Protein AF-A0A382ZA12-F1 (afdb_monomer)

Organism: NCBI:txid408172

Nearest PDB structures (foldseek):
  5fkw-assembly1_A  TM=9.053E-01  e=1.395E-19  Escherichia coli K-12
  4jom-assembly1_A  TM=7.703E-01  e=9.451E-20  Escherichia coli K-12
  3e0d-assembly2_B  TM=9.022E-01  e=3.638E-17  Thermus aquaticus
  2hpi-assembly1_A  TM=8.545E-01  e=5.558E-16  Thermus aquaticus
  7pu7-assembly1_A  TM=8.351E-01  e=1.280E-15  Mycobacterium tuberculosis

Solvent-accessible surface area (backbone atoms only — not comparable to full-atom values): 15528 Å² total; per-residue (Å²): 132,79,88,69,90,73,85,60,94,83,75,65,94,72,55,68,67,62,51,50,64,74,34,61,91,47,60,65,59,59,52,49,54,52,52,51,58,70,68,59,82,83,74,92,74,91,71,81,89,77,78,70,84,66,84,64,97,77,79,59,54,45,56,59,45,44,53,53,49,28,54,54,28,37,55,48,52,36,62,76,68,67,57,82,80,53,63,68,56,54,57,50,30,55,52,50,53,52,50,37,46,75,73,67,42,27,31,57,54,51,53,51,20,48,59,44,46,53,32,52,76,69,72,41,62,63,52,56,44,40,76,42,43,35,15,28,56,52,36,32,20,43,54,48,17,75,46,63,17,74,87,69,70,42,51,40,60,72,41,58,38,91,93,52,93,65,86,73,69,75,53,77,50,57,44,80,92,58,39,64,60,53,52,50,49,49,26,70,73,68,32,65,92,72,52,82,86,84,85,82,83,88,74,84,45,51,51,56,46,47,43,54,50,29,54,74,71,68,48,58,64,72,59,37,50,55,56,31,64,69,47,72,87,37,95,92,62,71,53,51,62,74,53,35,42,73,71,33,65,69,56,40,56,54,65,75,72,109

Radius of gyration: 28.67 Å; Cα contacts (8 Å, |Δi|>4): 216; chains: 1; bounding box: 59×54×79 Å

Sequence (258 aa):
SGSRKTSNNQISFKDDQKMFELFSDIPEIIENNFNVAISCSYYPKEVLPKLPKFKNNLNLSESKLLVQMSKNGLALKIKENQILETKQYQDRLDYEIDIINKMGFSGYFLIVSDFVNWAKDNHIPVGPGRGSGAGSVAAWSLGITDLDPIKYSLLFERFLNPERVSMPDFDIDFCQIRRDEVIEYVNKKYGSESVAHIITFGTLASRAAVRDIGRVLEVPYGEVDSFAKLIPFNPSNPLTLAESIKSEKSLRDIIDTD

Structure (mmCIF, N/CA/C/O backbone):
data_AF-A0A382ZA12-F1
#
_entry.id   AF-A0A382ZA12-F1
#
loop_
_atom_site.group_PDB
_atom_site.id
_atom_site.type_symbol
_atom_site.label_atom_id
_atom_site.label_alt_id
_atom_site.label_comp_id
_atom_site.label_asym_id
_atom_site.label_entity_id
_atom_site.label_seq_id
_atom_site.pdbx_PDB_ins_code
_atom_site.Cartn_x
_atom_site.Cartn_y
_atom_site.Cartn_z
_atom_site.occupancy
_atom_site.B_iso_or_equiv
_atom_site.auth_seq_id
_atom_site.auth_comp_id
_atom_site.auth_asym_id
_atom_site.auth_atom_id
_atom_site.pdbx_PDB_model_num
ATOM 1 N N . SER A 1 1 ? 2.832 -4.422 -48.478 1.00 47.91 1 SER A N 1
ATOM 2 C CA . SER A 1 1 ? 3.495 -4.516 -47.163 1.00 47.91 1 SER A CA 1
ATOM 3 C C . SER A 1 1 ? 3.871 -3.109 -46.727 1.00 47.91 1 SER A C 1
ATOM 5 O O . SER A 1 1 ? 4.637 -2.449 -47.412 1.00 47.91 1 SER A O 1
ATOM 7 N N . GLY A 1 2 ? 3.244 -2.581 -45.672 1.00 54.56 2 GLY A N 1
ATOM 8 C CA . GLY A 1 2 ? 3.538 -1.223 -45.195 1.00 54.56 2 GLY A CA 1
ATOM 9 C C . GLY A 1 2 ? 4.968 -1.134 -44.662 1.00 54.56 2 GLY A C 1
ATOM 10 O O . GLY A 1 2 ? 5.412 -2.048 -43.967 1.00 54.56 2 GLY A O 1
ATOM 11 N N . SER A 1 3 ? 5.684 -0.059 -44.992 1.00 64.44 3 SER A N 1
ATOM 12 C CA . SER A 1 3 ? 7.022 0.236 -44.476 1.00 64.44 3 SER A CA 1
ATOM 13 C C . SER A 1 3 ? 6.975 0.355 -42.949 1.00 64.44 3 SER A C 1
ATOM 15 O O . SER A 1 3 ? 6.642 1.412 -42.404 1.00 64.44 3 SER A O 1
ATOM 17 N N . ARG A 1 4 ? 7.248 -0.741 -42.233 1.00 69.12 4 ARG A N 1
ATOM 18 C CA . ARG A 1 4 ? 7.407 -0.700 -40.776 1.00 69.12 4 ARG A CA 1
ATOM 19 C C . ARG A 1 4 ? 8.604 0.195 -40.466 1.00 69.12 4 ARG A C 1
ATOM 21 O O . ARG A 1 4 ? 9.643 0.065 -41.106 1.00 69.12 4 ARG A O 1
ATOM 28 N N . LYS A 1 5 ? 8.461 1.100 -39.496 1.00 73.38 5 LYS A N 1
ATOM 29 C CA . LYS A 1 5 ? 9.597 1.865 -38.970 1.00 73.38 5 LYS A CA 1
ATOM 30 C C . LYS A 1 5 ? 10.622 0.867 -38.425 1.00 73.38 5 LYS A C 1
ATOM 32 O O . LYS A 1 5 ? 10.309 0.124 -37.501 1.00 73.38 5 LYS A O 1
ATOM 37 N N . THR A 1 6 ? 11.806 0.824 -39.021 1.00 73.81 6 THR A N 1
ATOM 38 C CA . THR A 1 6 ? 12.921 -0.017 -38.576 1.00 73.81 6 THR A CA 1
ATOM 39 C C . THR A 1 6 ? 13.842 0.793 -37.675 1.00 73.81 6 THR A C 1
ATOM 41 O O . THR A 1 6 ? 14.110 1.964 -37.950 1.00 73.81 6 THR A O 1
ATOM 44 N N . SER A 1 7 ? 14.3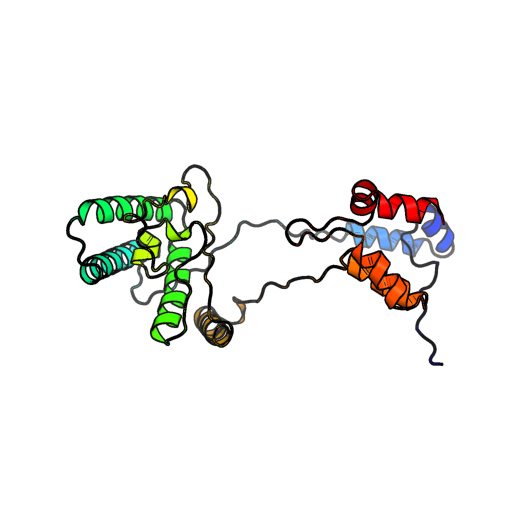40 0.184 -36.602 1.00 78.62 7 SER A N 1
ATOM 45 C CA . SER A 1 7 ? 15.417 0.769 -35.803 1.00 78.62 7 SER A CA 1
ATOM 46 C C . SER A 1 7 ? 16.707 0.822 -36.625 1.00 78.62 7 SER A C 1
ATOM 48 O O . SER A 1 7 ? 17.007 -0.104 -37.375 1.00 78.62 7 SER A O 1
ATOM 50 N N . ASN A 1 8 ? 17.474 1.903 -36.490 1.00 82.88 8 ASN A N 1
ATOM 51 C CA . ASN A 1 8 ? 18.813 1.998 -37.061 1.00 82.88 8 ASN A CA 1
ATOM 52 C C . ASN A 1 8 ? 19.801 1.296 -36.117 1.00 82.88 8 ASN A C 1
ATOM 54 O O . ASN A 1 8 ? 19.809 1.577 -34.920 1.00 82.88 8 ASN A O 1
ATOM 58 N N . ASN A 1 9 ? 20.660 0.432 -36.659 1.00 84.81 9 ASN A N 1
ATOM 59 C CA . ASN A 1 9 ? 21.693 -0.290 -35.905 1.00 84.81 9 ASN A CA 1
ATOM 60 C C . ASN A 1 9 ? 22.719 0.641 -35.224 1.00 84.81 9 ASN A C 1
ATOM 62 O O . ASN A 1 9 ? 23.503 0.194 -34.399 1.00 84.81 9 ASN A O 1
ATOM 66 N N . GLN A 1 10 ? 22.712 1.933 -35.560 1.00 86.06 10 GLN A N 1
ATOM 67 C CA . GLN A 1 10 ? 23.521 2.983 -34.937 1.00 86.06 10 GLN A CA 1
ATOM 68 C C . GLN A 1 10 ? 22.880 3.609 -33.684 1.00 86.06 10 GLN A C 1
ATOM 70 O O . GLN A 1 10 ? 23.466 4.529 -33.107 1.00 86.06 10 GLN A O 1
ATOM 75 N N . ILE A 1 11 ? 21.679 3.170 -33.283 1.00 87.88 11 ILE A N 1
ATOM 76 C CA . ILE A 1 11 ? 20.980 3.638 -32.078 1.00 87.88 11 ILE A CA 1
ATOM 77 C C . ILE A 1 11 ? 21.376 2.737 -30.908 1.00 87.88 11 ILE A C 1
ATOM 79 O O . ILE A 1 11 ? 20.748 1.718 -30.630 1.00 87.88 11 ILE A O 1
ATOM 83 N N . SER A 1 12 ? 22.442 3.131 -30.226 1.00 89.69 12 SER A N 1
ATOM 84 C CA . SER A 1 12 ? 22.948 2.495 -29.013 1.00 89.69 12 SER A CA 1
ATOM 85 C C . SER A 1 12 ? 23.642 3.546 -28.148 1.00 89.69 12 SER A C 1
ATOM 87 O O . SER A 1 12 ? 23.930 4.649 -28.619 1.00 89.69 12 SER A O 1
ATOM 89 N N . PHE A 1 13 ? 23.959 3.207 -26.898 1.00 91.81 13 PHE A N 1
ATOM 90 C CA . PHE A 1 13 ? 24.891 4.012 -26.112 1.00 91.81 13 PHE A CA 1
ATOM 91 C C . PHE A 1 13 ? 26.287 3.881 -26.728 1.00 91.81 13 PHE A C 1
ATOM 93 O O . PHE A 1 13 ? 26.899 2.814 -26.675 1.00 91.81 13 PHE A O 1
ATOM 100 N N . LYS A 1 14 ? 26.739 4.942 -27.401 1.00 91.50 14 LYS A N 1
ATOM 101 C CA . LYS A 1 14 ? 28.096 5.052 -27.942 1.00 91.50 14 LYS A CA 1
ATOM 102 C C . LYS A 1 14 ? 29.023 5.582 -26.856 1.00 91.50 14 LYS A C 1
ATOM 104 O O . LYS A 1 14 ? 28.590 6.334 -25.990 1.00 91.50 14 LYS A O 1
ATOM 109 N N . ASP A 1 15 ? 30.277 5.160 -26.921 1.00 92.50 15 ASP A N 1
ATOM 110 C CA . ASP A 1 15 ? 31.341 5.728 -26.101 1.00 92.50 15 ASP A CA 1
ATOM 111 C C . ASP A 1 15 ? 31.738 7.126 -26.599 1.00 92.50 15 ASP A C 1
ATOM 113 O O . ASP A 1 15 ? 31.396 7.538 -27.714 1.00 92.50 15 ASP A O 1
ATOM 117 N N . ASP A 1 16 ? 32.472 7.848 -25.755 1.00 91.06 16 ASP A N 1
ATOM 118 C CA . ASP A 1 16 ? 32.885 9.222 -26.026 1.00 91.06 16 ASP A CA 1
ATOM 119 C C . ASP A 1 16 ? 33.713 9.322 -27.312 1.00 91.06 16 ASP A C 1
ATOM 121 O O . ASP A 1 16 ? 33.469 10.204 -28.131 1.00 91.06 16 ASP A O 1
ATOM 125 N N . GLN A 1 17 ? 34.650 8.391 -27.538 1.00 93.44 17 GLN A N 1
ATOM 126 C CA . GLN A 1 17 ? 35.521 8.383 -28.721 1.00 93.44 17 GLN A CA 1
ATOM 127 C C . GLN A 1 17 ? 34.711 8.331 -30.020 1.00 93.44 17 GLN A C 1
ATOM 129 O O . GLN A 1 17 ? 34.902 9.173 -30.898 1.00 93.44 17 GLN A O 1
ATOM 134 N N . LYS A 1 18 ? 33.746 7.409 -30.116 1.00 92.31 18 LYS A N 1
ATOM 135 C CA . LYS A 1 18 ? 32.851 7.314 -31.278 1.00 92.31 18 LYS A CA 1
ATOM 136 C C . LYS A 1 18 ? 32.007 8.568 -31.460 1.00 92.31 18 LYS A C 1
ATOM 138 O O . LYS A 1 18 ? 31.705 8.924 -32.595 1.00 92.31 18 LYS A O 1
ATOM 143 N N . MET A 1 19 ? 31.592 9.220 -30.373 1.00 93.12 19 MET A N 1
ATOM 144 C CA . MET A 1 19 ? 30.832 10.469 -30.451 1.00 93.12 19 MET A CA 1
ATOM 145 C C . MET A 1 19 ? 31.703 11.637 -30.937 1.00 93.12 19 MET A C 1
ATOM 147 O O . MET A 1 19 ? 31.238 12.404 -31.778 1.00 93.12 19 MET A O 1
ATOM 151 N N . PHE A 1 20 ? 32.963 11.731 -30.496 1.00 92.94 20 PHE A N 1
ATOM 152 C CA . PHE A 1 20 ? 33.939 12.707 -31.001 1.00 92.94 20 PHE A CA 1
ATOM 153 C C . PHE A 1 20 ? 34.238 12.529 -32.488 1.00 92.94 20 PHE A C 1
ATOM 155 O O . PHE A 1 20 ? 34.252 13.509 -33.226 1.00 92.94 20 PHE A O 1
ATOM 162 N N . GLU A 1 21 ? 34.439 11.294 -32.945 1.00 94.19 21 GLU A N 1
ATOM 163 C CA . GLU A 1 21 ? 34.653 11.006 -34.366 1.00 94.19 21 GLU A CA 1
ATOM 164 C C . GLU A 1 21 ? 33.420 11.365 -35.209 1.00 94.19 21 GLU A C 1
ATOM 166 O O . GLU A 1 21 ? 33.550 12.006 -36.256 1.00 94.19 21 GLU A O 1
ATOM 171 N N . LEU A 1 22 ? 32.222 10.995 -34.733 1.00 93.19 22 LEU A N 1
ATOM 172 C CA . LEU A 1 22 ? 30.952 11.203 -35.437 1.00 93.19 22 LEU A CA 1
ATOM 173 C C . LEU A 1 22 ? 30.594 12.682 -35.634 1.00 93.19 22 LEU A C 1
ATOM 175 O O . LEU A 1 22 ? 29.971 13.004 -36.639 1.00 93.19 22 LEU A O 1
ATOM 179 N N . PHE A 1 23 ? 30.971 13.547 -34.690 1.00 94.25 23 PHE A N 1
ATOM 180 C CA . PHE A 1 23 ? 30.721 14.995 -34.725 1.00 94.25 23 PHE A CA 1
ATOM 181 C C . PHE A 1 23 ? 32.017 15.803 -34.872 1.00 94.25 23 PHE A C 1
ATOM 183 O O . PHE A 1 23 ? 32.101 16.952 -34.438 1.00 94.25 23 PHE A O 1
ATOM 190 N N . SER A 1 24 ? 33.047 15.199 -35.470 1.00 94.62 24 SER A N 1
ATOM 191 C CA . SER A 1 24 ? 34.357 15.834 -35.674 1.00 94.62 24 SER A CA 1
ATOM 192 C C . SER A 1 24 ? 34.288 17.093 -36.551 1.00 94.62 24 SER A C 1
ATOM 194 O O . SER A 1 24 ? 35.132 17.978 -36.425 1.00 94.62 24 SER A O 1
ATOM 196 N N . ASP A 1 25 ? 33.262 17.197 -37.394 1.00 96.56 25 ASP A N 1
ATOM 197 C CA . ASP A 1 25 ? 32.930 18.355 -38.218 1.00 96.56 25 ASP A CA 1
ATOM 198 C C . ASP A 1 25 ? 32.259 19.506 -37.442 1.00 96.56 25 ASP A C 1
ATOM 200 O O . ASP A 1 25 ? 32.335 20.653 -37.886 1.00 96.56 25 ASP A O 1
ATOM 204 N N . ILE A 1 26 ? 31.637 19.233 -36.283 1.00 95.75 26 ILE A N 1
ATOM 205 C CA . ILE A 1 26 ? 30.947 20.230 -35.442 1.00 95.75 26 ILE A CA 1
ATOM 206 C C . ILE A 1 26 ? 31.209 19.963 -33.938 1.00 95.75 26 ILE A C 1
ATOM 208 O O . ILE A 1 26 ? 30.313 19.517 -33.210 1.00 95.75 26 ILE A O 1
ATOM 212 N N . PRO A 1 27 ? 32.415 20.280 -33.419 1.00 90.38 27 PRO A N 1
ATOM 213 C CA . PRO A 1 27 ? 32.794 20.002 -32.025 1.00 90.38 27 PRO A CA 1
ATOM 214 C C . PRO A 1 27 ? 31.890 20.664 -30.971 1.00 90.38 27 PRO A C 1
ATOM 216 O O . PRO A 1 27 ? 31.703 20.123 -29.879 1.00 90.38 27 PRO A O 1
ATOM 219 N N . GLU A 1 28 ? 31.277 21.803 -31.314 1.00 93.88 28 GLU A N 1
ATOM 220 C CA . GLU A 1 28 ? 30.351 22.552 -30.452 1.00 93.88 28 GLU A CA 1
ATOM 221 C C . GLU A 1 28 ? 29.156 21.706 -29.979 1.00 93.88 28 GLU A C 1
ATOM 223 O O . GLU A 1 28 ? 28.597 21.962 -28.914 1.00 93.88 28 GLU A O 1
ATOM 228 N N . ILE A 1 29 ? 28.750 20.677 -30.734 1.00 93.56 29 ILE A N 1
ATOM 229 C CA . ILE A 1 29 ? 27.651 19.779 -30.338 1.00 93.56 29 ILE A CA 1
ATOM 230 C C . ILE A 1 29 ? 28.001 19.025 -29.053 1.00 93.56 29 ILE A C 1
ATOM 232 O O . ILE A 1 29 ? 27.158 18.884 -28.163 1.00 93.56 29 ILE A O 1
ATOM 236 N N . ILE A 1 30 ? 29.243 18.555 -28.945 1.00 91.88 30 ILE A N 1
ATOM 237 C CA . ILE A 1 30 ? 29.704 17.781 -27.791 1.00 91.88 30 ILE A CA 1
ATOM 238 C C . ILE A 1 30 ? 29.891 18.702 -26.588 1.00 91.88 30 ILE A C 1
ATOM 240 O O . ILE A 1 30 ? 29.450 18.376 -25.486 1.00 91.88 30 ILE A O 1
ATOM 244 N N . GLU A 1 31 ? 30.461 19.887 -26.810 1.00 91.06 31 GLU A N 1
ATOM 245 C CA . GLU A 1 31 ? 30.603 20.908 -25.771 1.00 91.06 31 GLU A CA 1
ATOM 246 C C . GLU A 1 31 ? 29.235 21.322 -25.207 1.00 91.06 31 GLU A C 1
ATOM 248 O O . GLU A 1 31 ? 29.028 21.330 -23.994 1.00 91.06 31 GLU A O 1
ATOM 253 N N . ASN A 1 32 ? 28.256 21.572 -26.079 1.00 93.69 32 ASN A N 1
ATOM 254 C CA . ASN A 1 32 ? 26.902 21.922 -25.664 1.00 93.69 32 ASN A CA 1
ATOM 255 C C . ASN A 1 32 ? 26.203 20.787 -24.906 1.00 93.69 32 ASN A C 1
ATOM 257 O O . ASN A 1 32 ? 25.507 21.059 -23.927 1.00 93.69 32 ASN A O 1
ATOM 261 N N . ASN A 1 33 ? 26.398 19.524 -25.302 1.00 92.56 33 ASN A N 1
ATOM 262 C CA . ASN A 1 33 ? 25.870 18.377 -24.556 1.00 92.56 33 ASN A CA 1
ATOM 263 C C . ASN A 1 33 ? 26.378 18.372 -23.104 1.00 92.56 33 ASN A C 1
ATOM 265 O O . ASN A 1 33 ? 25.586 18.243 -22.167 1.00 92.56 33 ASN A O 1
ATOM 269 N N . PHE A 1 34 ? 27.680 18.599 -22.924 1.00 90.50 34 PHE A N 1
ATOM 270 C CA . PHE A 1 34 ? 28.304 18.676 -21.607 1.00 90.50 34 PHE A CA 1
ATOM 271 C C . PHE A 1 34 ? 27.818 19.893 -20.803 1.00 90.50 34 PHE A C 1
ATOM 273 O O . PHE A 1 34 ? 27.460 19.765 -19.630 1.00 90.50 34 PHE A O 1
ATOM 280 N N . ASN A 1 35 ? 27.707 21.058 -21.447 1.00 94.19 35 ASN A N 1
ATOM 281 C CA . ASN A 1 35 ? 27.212 22.287 -20.823 1.00 94.19 35 ASN A CA 1
ATOM 282 C C . ASN A 1 35 ? 25.765 22.147 -20.327 1.00 94.19 35 ASN A C 1
ATOM 284 O O . ASN A 1 35 ? 25.440 22.621 -19.234 1.00 94.19 35 ASN A O 1
ATOM 288 N N . VAL A 1 36 ? 24.898 21.465 -21.084 1.00 93.81 36 VAL A N 1
ATOM 289 C CA . VAL A 1 36 ? 23.523 21.159 -20.653 1.00 93.81 36 VAL A CA 1
ATOM 290 C C . VAL A 1 36 ? 23.539 20.259 -19.420 1.00 93.81 36 VAL A C 1
ATOM 292 O O . VAL A 1 36 ? 22.861 20.571 -18.443 1.00 93.81 36 VAL A O 1
ATOM 295 N N . ALA A 1 37 ? 24.342 19.191 -19.428 1.00 90.56 37 ALA A N 1
ATOM 296 C CA . ALA A 1 37 ? 24.439 18.272 -18.295 1.00 90.56 37 ALA A CA 1
ATOM 297 C C . ALA A 1 37 ? 24.915 18.974 -17.009 1.00 90.56 37 ALA A C 1
ATOM 299 O O . ALA A 1 37 ? 24.322 18.764 -15.953 1.00 90.56 37 ALA A O 1
ATOM 300 N N . ILE A 1 38 ? 25.920 19.856 -17.094 1.00 92.06 38 ILE A N 1
ATOM 301 C CA . ILE A 1 38 ? 26.394 20.659 -15.948 1.00 92.06 38 ILE A CA 1
ATOM 302 C C . ILE A 1 38 ? 25.326 21.646 -15.467 1.00 92.06 38 ILE A C 1
ATOM 304 O O . ILE A 1 38 ? 25.199 21.898 -14.268 1.00 92.06 38 ILE A O 1
ATOM 308 N N . SER A 1 39 ? 24.551 22.214 -16.391 1.00 93.38 39 SER A N 1
ATOM 309 C CA . SER A 1 39 ? 23.499 23.182 -16.064 1.00 93.38 39 SER A CA 1
ATOM 310 C C . SER A 1 39 ? 22.293 22.536 -15.368 1.00 93.38 39 SER A C 1
ATOM 312 O O . SER A 1 39 ? 21.517 23.221 -14.694 1.00 93.38 39 SER A O 1
ATOM 314 N N . CYS A 1 40 ? 22.122 21.216 -15.492 1.00 93.94 40 CYS A N 1
ATOM 315 C CA . CYS A 1 40 ? 21.076 20.462 -14.811 1.00 93.94 40 CYS A CA 1
ATOM 316 C C . CYS A 1 40 ? 21.410 20.256 -13.323 1.00 93.94 40 CYS A C 1
ATOM 318 O O . CYS A 1 40 ? 22.083 19.308 -12.937 1.00 93.94 40 CYS A O 1
ATOM 320 N N . SER A 1 41 ? 20.868 21.122 -12.465 1.00 90.81 41 SER A N 1
ATOM 321 C CA . SER A 1 41 ? 21.100 21.107 -11.008 1.00 90.81 41 SER A CA 1
ATOM 322 C C . SER A 1 41 ? 19.951 20.514 -10.177 1.00 90.81 41 SER A C 1
ATOM 324 O O . SER A 1 41 ? 19.917 20.668 -8.954 1.00 90.81 41 SER A O 1
ATOM 326 N N . TYR A 1 42 ? 18.993 19.832 -10.810 1.00 92.69 42 TYR A N 1
ATOM 327 C CA . TYR A 1 42 ? 17.849 19.242 -10.115 1.00 92.69 42 TYR A CA 1
ATOM 328 C C . TYR A 1 42 ? 18.041 17.746 -9.860 1.00 92.69 42 TYR A C 1
ATOM 330 O O . TYR A 1 42 ? 18.303 16.975 -10.779 1.00 92.69 42 TYR A O 1
ATOM 338 N N . TYR A 1 43 ? 17.817 17.335 -8.613 1.00 88.62 43 TYR A N 1
ATOM 339 C CA . TYR A 1 43 ? 17.758 15.936 -8.212 1.00 88.62 43 TYR A CA 1
ATOM 340 C C . TYR A 1 43 ? 16.562 15.728 -7.269 1.00 88.62 43 TYR A C 1
ATOM 342 O O . TYR A 1 43 ? 16.426 16.489 -6.300 1.00 88.62 43 TYR A O 1
ATOM 350 N N . PRO A 1 44 ? 15.684 14.737 -7.517 1.00 92.38 44 PRO A N 1
ATOM 351 C CA . PRO A 1 44 ? 14.598 14.411 -6.601 1.00 92.38 44 PRO A CA 1
ATOM 352 C C . PRO A 1 44 ? 15.153 14.016 -5.232 1.00 92.38 44 PRO A C 1
ATOM 354 O O . PRO A 1 44 ? 15.999 13.135 -5.123 1.00 92.38 44 PRO A O 1
ATOM 357 N N . LYS A 1 45 ? 14.680 14.665 -4.168 1.00 91.06 45 LYS A N 1
ATOM 358 C CA . LYS A 1 45 ? 15.054 14.287 -2.801 1.00 91.06 45 LYS A CA 1
ATOM 359 C C . LYS A 1 45 ? 14.088 13.230 -2.293 1.00 91.06 45 LYS A C 1
ATOM 361 O O . LYS A 1 45 ? 12.875 13.418 -2.391 1.00 91.06 45 LYS A O 1
ATOM 366 N N . GLU A 1 46 ? 14.620 12.165 -1.708 1.00 90.00 46 GLU A N 1
ATOM 367 C CA . GLU A 1 46 ? 13.804 11.236 -0.936 1.00 90.00 46 GLU A CA 1
ATOM 368 C C . GLU A 1 46 ? 13.182 11.973 0.255 1.00 90.00 46 GLU A C 1
ATOM 370 O O . GLU A 1 46 ? 13.844 12.737 0.964 1.00 90.00 46 GLU A O 1
ATOM 375 N N . VAL A 1 47 ? 11.883 11.776 0.451 1.00 86.06 47 VAL A N 1
ATOM 376 C CA . VAL A 1 47 ? 11.120 12.376 1.544 1.00 86.06 47 VAL A CA 1
ATOM 377 C C . VAL A 1 47 ? 10.400 11.280 2.306 1.00 86.06 47 VAL A C 1
ATOM 379 O O . VAL A 1 47 ? 9.918 10.315 1.718 1.00 86.06 47 VAL A O 1
ATOM 382 N N . LEU A 1 48 ? 10.301 11.447 3.625 1.00 81.06 48 LEU A N 1
ATOM 383 C CA . LEU A 1 48 ? 9.488 10.553 4.440 1.00 81.06 48 LEU A CA 1
ATOM 384 C C . LEU A 1 48 ? 8.010 10.653 4.024 1.00 81.06 48 LEU A C 1
ATOM 386 O O . LEU A 1 48 ? 7.555 11.750 3.666 1.00 81.06 48 LEU A O 1
ATOM 390 N N . PRO A 1 49 ? 7.248 9.545 4.104 1.00 80.00 49 PRO A N 1
ATOM 391 C CA . PRO A 1 49 ? 5.816 9.559 3.845 1.00 80.00 49 PRO A CA 1
ATOM 392 C C . PRO A 1 49 ? 5.122 10.617 4.703 1.00 80.00 49 PRO A C 1
ATOM 394 O O . PRO A 1 49 ? 5.331 10.696 5.915 1.00 80.00 49 PRO A O 1
ATOM 397 N N . LYS A 1 50 ? 4.284 11.442 4.073 1.00 81.81 50 LYS A N 1
ATOM 398 C CA . LYS A 1 50 ? 3.449 12.421 4.771 1.00 81.81 50 LYS A CA 1
ATOM 399 C C . LYS A 1 50 ? 2.034 11.885 4.832 1.00 81.81 50 LYS A C 1
ATOM 401 O O . LYS A 1 50 ? 1.402 11.695 3.797 1.00 81.81 50 LYS A O 1
ATOM 406 N N . LEU A 1 51 ? 1.540 11.665 6.042 1.00 82.12 51 LEU A N 1
ATOM 407 C CA . LEU A 1 51 ? 0.157 11.256 6.238 1.00 82.12 51 LEU A CA 1
ATOM 408 C C . LEU A 1 51 ? -0.778 12.444 5.963 1.00 82.12 51 LEU A C 1
ATOM 410 O O . LEU A 1 51 ? -0.464 13.573 6.364 1.00 82.12 51 LEU A O 1
ATOM 414 N N . PRO A 1 52 ? -1.918 12.223 5.285 1.00 85.06 52 PRO A N 1
ATOM 415 C CA . PRO A 1 52 ? -2.924 13.261 5.143 1.00 85.06 52 PRO A CA 1
ATOM 416 C C . PRO A 1 52 ? -3.488 13.632 6.517 1.00 85.06 52 PRO A C 1
ATOM 418 O O . PRO A 1 52 ? -3.593 12.792 7.407 1.00 85.06 52 PRO A O 1
ATOM 421 N N . LYS A 1 53 ? -3.883 14.898 6.682 1.00 85.75 53 LYS A N 1
ATOM 422 C CA . LYS A 1 53 ? -4.545 15.355 7.910 1.00 85.75 53 LYS A CA 1
ATOM 423 C C . LYS A 1 53 ? -6.017 14.961 7.897 1.00 85.75 53 LYS A C 1
ATOM 425 O O . LYS A 1 53 ? -6.735 15.280 6.947 1.00 85.75 53 LYS A O 1
ATOM 430 N N . PHE A 1 54 ? -6.486 14.356 8.978 1.00 88.50 54 PHE A N 1
ATOM 431 C CA . PHE A 1 54 ? -7.891 14.055 9.190 1.00 88.50 54 PHE A CA 1
ATOM 432 C C . PHE A 1 54 ? -8.633 15.290 9.716 1.00 88.50 54 PHE A C 1
ATOM 434 O O . PHE A 1 54 ? -8.416 15.754 10.838 1.00 88.50 54 PHE A O 1
ATOM 441 N N . LYS A 1 55 ? -9.535 15.842 8.898 1.00 84.94 55 LYS A N 1
ATOM 442 C CA . LYS A 1 55 ? -10.397 16.961 9.301 1.00 84.94 55 LYS A CA 1
ATOM 443 C C . LYS A 1 55 ? -11.627 16.434 10.036 1.00 84.94 55 LYS A C 1
AT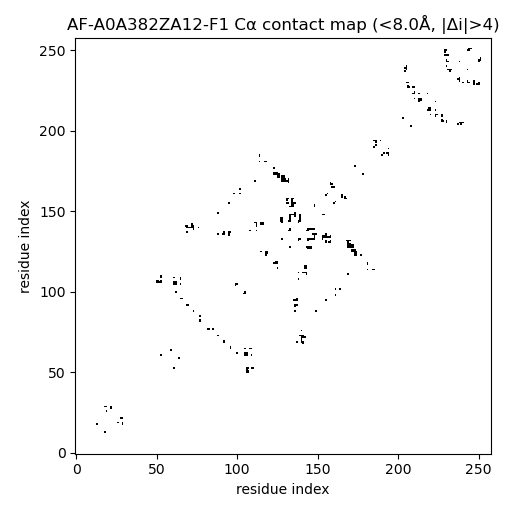OM 445 O O . LYS A 1 55 ? -12.277 15.506 9.569 1.00 84.94 55 LYS A O 1
ATOM 450 N N . ASN A 1 56 ? -11.966 17.063 11.158 1.00 84.12 56 ASN A N 1
ATOM 451 C CA . ASN A 1 56 ? -13.169 16.758 11.928 1.00 84.12 56 ASN A CA 1
ATOM 452 C C . ASN A 1 56 ? -13.936 18.036 12.283 1.00 84.12 56 ASN A C 1
ATOM 454 O O . ASN A 1 56 ? -13.352 19.111 12.392 1.00 84.12 56 ASN A O 1
ATOM 458 N N . ASN A 1 57 ? -15.242 17.893 12.509 1.00 84.31 57 ASN A N 1
ATOM 459 C CA . ASN A 1 57 ? -16.140 19.011 12.820 1.00 84.31 57 ASN A CA 1
ATOM 460 C C . ASN A 1 57 ? -16.087 19.443 14.297 1.00 84.31 57 ASN A C 1
ATOM 462 O O . ASN A 1 57 ? -16.762 20.390 14.685 1.00 84.31 57 ASN A O 1
ATOM 466 N N . LEU A 1 58 ? -15.315 18.737 15.130 1.00 84.38 58 LEU A N 1
ATOM 467 C CA . LEU A 1 58 ? -15.238 18.950 16.577 1.00 84.38 58 LEU A CA 1
ATOM 468 C C . LEU A 1 58 ? -14.045 19.832 16.983 1.00 84.38 58 LEU A C 1
ATOM 470 O O . LEU A 1 58 ? -13.843 20.063 18.172 1.00 84.38 58 LEU A O 1
ATOM 474 N N . ASN A 1 59 ? -13.243 20.309 16.019 1.00 83.62 59 ASN A N 1
ATOM 475 C CA . ASN A 1 59 ? -11.985 21.033 16.254 1.00 83.62 59 ASN A CA 1
ATOM 476 C C . ASN A 1 59 ? -11.027 20.303 17.219 1.00 83.62 59 ASN A C 1
ATOM 478 O O . ASN A 1 59 ? -10.212 20.925 17.904 1.00 83.62 59 ASN A O 1
ATOM 482 N N . LEU A 1 60 ? -11.114 18.973 17.284 1.00 89.62 60 LEU A N 1
ATOM 483 C CA . LEU A 1 60 ? -10.228 18.152 18.101 1.00 89.62 60 LEU A CA 1
ATOM 484 C C . LEU A 1 60 ? -8.942 17.838 17.337 1.00 89.62 60 LEU A C 1
ATOM 486 O O . LEU A 1 60 ? -8.948 17.702 16.113 1.00 89.62 60 LEU A O 1
ATOM 490 N N . SER A 1 61 ? -7.837 17.669 18.066 1.00 93.50 61 SER A N 1
ATOM 491 C CA . SER A 1 61 ? -6.639 17.063 17.485 1.00 93.50 61 SER A CA 1
ATOM 492 C C . SER A 1 61 ? -6.897 15.591 17.158 1.00 93.50 61 SER A C 1
ATOM 494 O O . SER A 1 61 ? -7.691 14.933 17.831 1.00 93.50 61 SER A O 1
ATOM 496 N N . GLU A 1 62 ? -6.191 15.056 16.162 1.00 94.69 62 GLU A N 1
ATOM 497 C CA . GLU A 1 62 ? -6.310 13.652 15.742 1.00 94.69 62 GLU A CA 1
ATOM 498 C C . GLU A 1 62 ? -6.093 12.688 16.915 1.00 94.69 62 GLU A C 1
ATOM 500 O O . GLU A 1 62 ? -6.867 11.756 17.094 1.00 94.69 62 GLU A O 1
ATOM 505 N N . SER A 1 63 ? -5.115 12.956 17.784 1.00 95.25 63 SER A N 1
ATOM 506 C CA . SER A 1 63 ? -4.860 12.135 18.974 1.00 95.25 63 SER A CA 1
ATOM 507 C C . SER A 1 63 ? -6.028 12.132 19.962 1.00 95.25 63 SER A C 1
ATOM 509 O O . SER A 1 63 ? -6.376 11.084 20.502 1.00 95.25 63 SER A O 1
ATOM 511 N N . LYS A 1 64 ? -6.669 13.288 20.196 1.00 95.38 64 LYS A N 1
ATOM 512 C CA . LYS A 1 64 ? -7.842 13.377 21.085 1.00 95.38 64 LYS A CA 1
ATOM 513 C C . LYS A 1 64 ? -9.061 12.707 20.462 1.00 95.38 64 LYS A C 1
ATOM 515 O O . LYS A 1 64 ? -9.802 12.021 21.162 1.00 95.38 64 LYS A O 1
ATOM 520 N N . LEU A 1 65 ? -9.249 12.891 19.157 1.00 96.12 65 LEU A N 1
ATOM 521 C CA . LEU A 1 65 ? -10.340 12.267 18.424 1.00 96.12 65 LEU A CA 1
ATOM 522 C C . LEU A 1 65 ? -10.199 10.742 18.412 1.00 96.12 65 LEU A C 1
ATOM 524 O O . LEU A 1 65 ? -11.176 10.053 18.685 1.00 96.12 65 LEU A O 1
ATOM 528 N N . LEU A 1 66 ? -8.985 10.229 18.188 1.00 97.00 66 LEU A N 1
ATOM 529 C CA . LEU A 1 66 ? -8.677 8.802 18.269 1.00 97.00 66 LEU A CA 1
ATOM 530 C C . LEU A 1 66 ? -9.064 8.238 19.639 1.00 97.00 66 LEU A C 1
ATOM 532 O O . LEU A 1 66 ? -9.778 7.244 19.705 1.00 97.00 66 LEU A O 1
ATOM 536 N N . VAL A 1 67 ? -8.653 8.895 20.731 1.00 97.31 67 VAL A N 1
ATOM 537 C CA . VAL A 1 67 ? -9.004 8.467 22.097 1.00 97.31 67 VAL A CA 1
ATOM 538 C C . VAL A 1 67 ? -10.519 8.369 22.267 1.00 97.31 67 VAL A C 1
ATOM 540 O O . VAL A 1 67 ? -11.029 7.354 22.738 1.00 97.31 67 VAL A O 1
ATOM 543 N N . GLN A 1 68 ? -11.245 9.416 21.877 1.00 96.44 68 GLN A N 1
ATOM 544 C CA . GLN A 1 68 ? -12.694 9.478 22.046 1.00 96.44 68 GLN A CA 1
ATOM 545 C C . GLN A 1 68 ? -13.419 8.421 21.203 1.00 96.44 68 GLN A C 1
ATOM 547 O O . GLN A 1 68 ? -14.269 7.700 21.726 1.00 96.44 68 GLN A O 1
ATOM 552 N N . MET A 1 69 ? -13.082 8.308 19.915 1.00 96.69 69 MET A N 1
ATOM 553 C CA . MET A 1 69 ? -13.715 7.350 19.005 1.00 96.69 69 MET A CA 1
ATOM 554 C C . MET A 1 69 ? -13.425 5.911 19.418 1.00 96.69 69 MET A C 1
ATOM 556 O O . MET A 1 69 ? -14.352 5.110 19.487 1.00 96.69 69 MET A O 1
ATOM 560 N N . SER A 1 70 ? -12.179 5.596 19.772 1.00 97.50 70 SER A N 1
ATOM 561 C CA . SER A 1 70 ? -11.808 4.249 20.199 1.00 97.50 70 SER A CA 1
ATOM 562 C C . SER A 1 70 ? -12.484 3.843 21.508 1.00 97.50 70 SER A C 1
ATOM 564 O O . SER A 1 70 ? -12.961 2.718 21.613 1.00 97.50 70 SER A O 1
ATOM 566 N N . LYS A 1 71 ? -12.593 4.740 22.502 1.00 97.44 71 LYS A N 1
ATOM 567 C CA . LYS A 1 71 ? -13.288 4.425 23.767 1.00 97.44 71 LYS A CA 1
ATOM 568 C C . LYS A 1 71 ? -14.783 4.190 23.561 1.00 97.44 71 LYS A C 1
ATOM 570 O O . LYS A 1 71 ? -15.332 3.235 24.107 1.00 97.44 71 LYS A O 1
ATOM 575 N N . ASN A 1 72 ? -15.427 5.021 22.743 1.00 97.00 72 ASN A N 1
ATOM 576 C CA . ASN A 1 72 ? -16.839 4.850 22.402 1.00 97.00 72 ASN A CA 1
ATOM 577 C C . ASN A 1 72 ? -17.071 3.557 21.610 1.00 97.00 72 ASN A C 1
ATOM 579 O O . ASN A 1 72 ? -17.983 2.794 21.921 1.00 97.00 72 ASN A O 1
ATOM 583 N N . GLY A 1 73 ? -16.221 3.294 20.619 1.00 96.75 73 GLY A N 1
ATOM 584 C CA . GLY A 1 73 ? -16.274 2.089 19.800 1.00 96.75 73 GLY A CA 1
ATOM 585 C C . GLY A 1 73 ? -16.052 0.813 20.610 1.00 96.75 73 GLY A C 1
ATOM 586 O O . GLY A 1 73 ? -16.808 -0.146 20.465 1.00 96.75 73 GLY A O 1
ATOM 587 N N . LEU A 1 74 ? -15.106 0.822 21.555 1.00 97.25 74 LEU A N 1
ATOM 588 C CA . LEU A 1 74 ? -14.893 -0.305 22.463 1.00 97.25 74 LEU A CA 1
ATOM 589 C C . LEU A 1 74 ? -16.130 -0.577 23.326 1.00 97.25 74 LEU A C 1
ATOM 591 O O . LEU A 1 74 ? -16.528 -1.730 23.482 1.00 97.25 74 LEU A O 1
ATOM 595 N N . ALA A 1 75 ? -16.764 0.466 23.869 1.00 96.88 75 ALA A N 1
ATOM 596 C CA . ALA A 1 75 ? -17.980 0.309 24.665 1.00 96.88 75 ALA A CA 1
ATOM 597 C C . ALA A 1 75 ? -19.122 -0.340 23.858 1.00 96.88 75 ALA A C 1
ATOM 599 O O . ALA A 1 75 ? -19.848 -1.185 24.388 1.00 96.88 75 ALA A O 1
ATOM 600 N N . LEU A 1 76 ? -19.251 0.005 22.571 1.00 95.81 76 LEU A N 1
ATOM 601 C CA . LEU A 1 76 ? -20.198 -0.642 21.659 1.00 95.81 76 LEU A CA 1
ATOM 602 C C . LEU A 1 76 ? -19.837 -2.113 21.430 1.00 95.81 76 LEU A C 1
ATOM 604 O O . LEU A 1 76 ? -20.685 -2.977 21.646 1.00 95.81 76 LEU A O 1
ATOM 608 N N . LYS A 1 77 ? -18.576 -2.418 21.100 1.00 95.00 77 LYS A N 1
ATOM 609 C CA . LYS A 1 77 ? -18.109 -3.797 20.878 1.00 95.00 77 LYS A CA 1
ATOM 610 C C . LYS A 1 77 ? -18.293 -4.690 22.103 1.00 95.00 77 LYS A C 1
ATOM 612 O O . LYS A 1 77 ? -18.739 -5.827 21.956 1.00 95.00 77 LYS A O 1
ATOM 617 N N . ILE A 1 78 ? -18.016 -4.175 23.301 1.00 94.81 78 ILE A N 1
ATOM 618 C CA . ILE A 1 78 ? -18.257 -4.873 24.573 1.00 94.81 78 ILE A CA 1
ATOM 619 C C . ILE A 1 78 ? -19.735 -5.235 24.718 1.00 94.81 78 ILE A C 1
ATOM 621 O O . ILE A 1 78 ? -20.059 -6.376 25.048 1.00 94.81 78 ILE A O 1
ATOM 625 N N . LYS A 1 79 ? -20.631 -4.278 24.447 1.00 94.94 79 LYS A N 1
ATOM 626 C CA . LYS A 1 79 ? -22.079 -4.487 24.543 1.00 94.94 79 LYS A CA 1
ATOM 627 C C . LYS A 1 79 ? -22.579 -5.494 23.504 1.00 94.94 79 LYS A C 1
ATOM 629 O O . LYS A 1 79 ? -23.351 -6.381 23.852 1.00 94.94 79 LYS A O 1
ATOM 634 N N . GLU A 1 80 ? -22.136 -5.369 22.256 1.00 93.81 80 GLU A N 1
ATOM 635 C CA . GLU A 1 80 ? -22.513 -6.253 21.142 1.00 93.81 80 GLU A CA 1
ATOM 636 C C . GLU A 1 80 ? -22.074 -7.702 21.376 1.00 93.81 80 GLU A C 1
ATOM 638 O O . GLU A 1 80 ? -22.846 -8.628 21.136 1.00 93.81 80 GLU A O 1
ATOM 643 N N . ASN A 1 81 ? -20.856 -7.900 21.887 1.00 92.50 81 ASN A N 1
ATOM 644 C CA . ASN A 1 81 ? -20.276 -9.225 22.119 1.00 92.50 81 ASN A CA 1
ATOM 645 C C . ASN A 1 81 ? -20.561 -9.776 23.527 1.00 92.50 81 ASN A C 1
ATOM 647 O O . ASN A 1 81 ? -20.089 -10.862 23.855 1.00 92.50 81 ASN A O 1
ATOM 651 N N . GLN A 1 82 ? -21.324 -9.047 24.353 1.00 93.50 82 GLN A N 1
ATOM 652 C CA . GLN A 1 82 ? -21.679 -9.421 25.730 1.00 93.50 82 GLN A CA 1
ATOM 653 C C . GLN A 1 82 ? -20.451 -9.775 26.590 1.00 93.50 82 GLN A C 1
ATOM 655 O O . GLN A 1 82 ? -20.448 -10.746 27.348 1.00 93.50 82 GLN A O 1
ATOM 660 N N . ILE A 1 83 ? -19.382 -8.986 26.457 1.00 92.12 83 ILE A N 1
ATOM 661 C CA . ILE A 1 83 ? -18.115 -9.218 27.158 1.00 92.12 83 ILE A CA 1
ATOM 662 C C . ILE A 1 83 ? -18.262 -8.813 28.626 1.00 92.12 83 ILE A C 1
ATOM 664 O O . ILE A 1 83 ? -18.534 -7.653 28.932 1.00 92.12 83 ILE A O 1
ATOM 668 N N . LEU A 1 84 ? -18.048 -9.770 29.532 1.00 88.56 84 LEU A N 1
ATOM 669 C CA . LEU A 1 84 ? -18.136 -9.556 30.981 1.00 88.56 84 LEU A CA 1
ATOM 670 C C . LEU A 1 84 ? -16.853 -8.934 31.555 1.00 88.56 84 LEU A C 1
ATOM 672 O O . LEU A 1 84 ? -16.913 -7.999 32.348 1.00 88.56 84 LEU A O 1
ATOM 676 N N . GLU A 1 85 ? -15.689 -9.415 31.114 1.00 89.94 85 GLU A N 1
ATOM 677 C CA . GLU A 1 85 ? -14.379 -8.963 31.595 1.00 89.94 85 GLU A CA 1
ATOM 678 C C . GLU A 1 85 ? -13.827 -7.834 30.718 1.00 89.94 85 GLU A C 1
ATOM 680 O O . GLU A 1 85 ? -13.081 -8.051 29.763 1.00 89.94 85 GLU A O 1
ATOM 685 N N . THR A 1 86 ? -14.207 -6.594 31.028 1.00 93.50 86 THR A N 1
ATOM 686 C CA . THR A 1 86 ? -13.875 -5.426 30.193 1.00 93.50 86 THR A CA 1
ATOM 687 C C . THR A 1 86 ? -12.507 -4.824 30.491 1.00 93.50 86 THR A C 1
ATOM 689 O O . THR A 1 86 ? -11.964 -4.096 29.659 1.00 93.50 86 THR A O 1
ATOM 692 N N . LYS A 1 87 ? -11.941 -5.100 31.672 1.00 95.25 87 LYS A N 1
ATOM 693 C CA . LYS A 1 87 ? -10.708 -4.456 32.143 1.00 95.25 87 LYS A CA 1
ATOM 694 C C . LYS A 1 87 ? -9.528 -4.728 31.211 1.00 95.25 87 LYS A C 1
ATOM 696 O O . LYS A 1 87 ? -8.845 -3.797 30.807 1.00 95.25 87 LYS A O 1
ATOM 701 N N . GLN A 1 88 ? -9.361 -5.980 30.784 1.00 95.31 88 GLN A N 1
ATOM 702 C CA . GLN A 1 88 ? -8.298 -6.366 29.852 1.00 95.31 88 GLN A CA 1
ATOM 703 C C . GLN A 1 88 ? -8.377 -5.596 28.523 1.00 95.31 88 GLN A C 1
ATOM 705 O O . GLN A 1 88 ? -7.346 -5.218 27.972 1.00 95.31 88 GLN A O 1
ATOM 710 N N . TYR A 1 89 ? -9.587 -5.333 28.020 1.00 96.69 89 TYR A N 1
ATOM 711 C CA . TYR A 1 89 ? -9.785 -4.563 26.791 1.00 96.69 89 TYR A CA 1
ATOM 712 C C . TYR A 1 89 ? -9.452 -3.088 26.976 1.00 96.69 89 TYR A C 1
ATOM 714 O O . TYR A 1 89 ? -8.823 -2.494 26.106 1.00 96.69 89 TYR A O 1
ATOM 722 N N . GLN A 1 90 ? -9.864 -2.499 28.100 1.00 97.06 90 GLN A N 1
ATOM 723 C CA . GLN A 1 90 ? -9.587 -1.097 28.414 1.00 97.06 90 GLN A CA 1
ATOM 724 C C . GLN A 1 90 ? -8.085 -0.858 28.596 1.00 97.06 90 GLN A C 1
ATOM 726 O O . GLN A 1 90 ? -7.539 0.035 27.953 1.00 97.06 90 GLN A O 1
ATOM 731 N N . ASP A 1 91 ? -7.416 -1.710 29.379 1.00 97.50 91 ASP A N 1
ATOM 732 C CA . ASP A 1 91 ? -5.971 -1.632 29.621 1.00 97.50 91 ASP A CA 1
ATOM 733 C C . ASP A 1 91 ? -5.186 -1.783 28.305 1.00 97.50 91 ASP A C 1
ATOM 735 O O . ASP A 1 91 ? -4.269 -1.008 28.019 1.00 97.50 91 ASP A O 1
ATOM 739 N N . ARG A 1 92 ? -5.581 -2.747 27.457 1.00 96.69 92 ARG A N 1
ATOM 740 C CA . ARG A 1 92 ? -4.968 -2.948 26.138 1.00 96.69 92 ARG A CA 1
ATOM 741 C C . ARG A 1 92 ? -5.213 -1.760 25.212 1.00 96.69 92 ARG A C 1
ATOM 743 O O . ARG A 1 92 ? -4.288 -1.328 24.531 1.00 96.69 92 ARG A O 1
ATOM 750 N N . LEU A 1 93 ? -6.429 -1.221 25.193 1.00 97.88 93 LEU A N 1
ATOM 751 C CA . LEU A 1 93 ? -6.769 -0.083 24.349 1.00 97.88 93 LEU A CA 1
ATOM 752 C C . LEU A 1 93 ? -5.975 1.170 24.737 1.00 97.88 93 LEU A C 1
ATOM 754 O O . LEU A 1 93 ? -5.442 1.841 23.855 1.00 97.88 93 LEU A O 1
ATOM 758 N N . ASP A 1 94 ? -5.885 1.486 26.030 1.00 97.62 94 ASP A N 1
ATOM 759 C CA . ASP A 1 94 ? -5.141 2.657 26.505 1.00 97.62 94 ASP A CA 1
ATOM 760 C C . ASP A 1 94 ? -3.638 2.533 26.168 1.00 97.62 94 ASP A C 1
ATOM 762 O O . ASP A 1 94 ? -3.037 3.507 25.710 1.00 97.62 94 ASP A O 1
ATOM 766 N N . TYR A 1 95 ? -3.054 1.331 26.292 1.00 96.88 95 TYR A N 1
ATOM 767 C CA . TYR A 1 95 ? -1.681 1.041 25.851 1.00 96.88 95 TYR A CA 1
ATOM 768 C C . TYR A 1 95 ? -1.480 1.266 24.344 1.00 96.88 95 TYR A C 1
ATOM 770 O O . TYR A 1 95 ? -0.5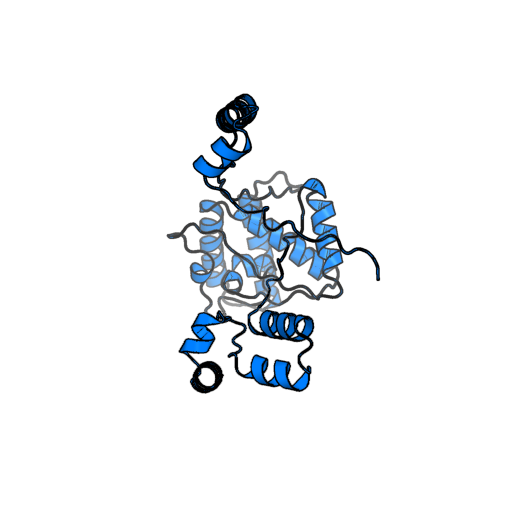53 1.967 23.934 1.00 96.88 95 TYR A O 1
ATOM 778 N N . GLU A 1 96 ? -2.358 0.709 23.505 1.00 97.00 96 GLU A N 1
ATOM 779 C CA . GLU A 1 96 ? -2.252 0.847 22.048 1.00 97.00 96 GLU A CA 1
ATOM 780 C C . GLU A 1 96 ? -2.408 2.304 21.599 1.00 97.00 96 GLU A C 1
ATOM 782 O O . GLU A 1 96 ? -1.622 2.787 20.784 1.00 97.00 96 GLU A O 1
ATOM 787 N N . ILE A 1 97 ? -3.387 3.028 22.151 1.00 97.38 97 ILE A N 1
ATOM 788 C CA . ILE A 1 97 ? -3.624 4.442 21.831 1.00 97.38 97 ILE A CA 1
ATOM 789 C C . ILE A 1 97 ? -2.409 5.302 22.188 1.00 97.38 97 ILE A C 1
ATOM 791 O O . ILE A 1 97 ? -2.051 6.195 21.415 1.00 97.38 97 ILE A O 1
ATOM 795 N N . ASP A 1 98 ? -1.772 5.056 23.336 1.00 96.44 98 ASP A N 1
ATOM 796 C CA . ASP A 1 98 ? -0.558 5.770 23.740 1.00 96.44 98 ASP A CA 1
ATOM 797 C C . ASP A 1 98 ? 0.572 5.570 22.718 1.00 96.44 98 ASP A C 1
ATOM 799 O O . ASP A 1 98 ? 1.176 6.546 22.267 1.00 96.44 98 ASP A O 1
ATOM 803 N N . ILE A 1 99 ? 0.792 4.334 22.259 1.00 95.06 99 ILE A N 1
ATOM 804 C CA . ILE A 1 99 ? 1.794 4.033 21.225 1.00 95.06 99 ILE A CA 1
ATOM 805 C C . ILE A 1 99 ? 1.439 4.695 19.891 1.00 95.06 99 ILE A C 1
ATOM 807 O O . ILE A 1 99 ? 2.283 5.373 19.303 1.00 95.06 99 ILE A O 1
ATOM 811 N N . ILE A 1 100 ? 0.196 4.554 19.422 1.00 95.00 100 ILE A N 1
ATOM 812 C CA . ILE A 1 100 ? -0.264 5.137 18.150 1.00 95.00 100 ILE A CA 1
ATOM 813 C C . ILE A 1 100 ? -0.063 6.658 18.151 1.00 95.00 100 ILE A C 1
ATOM 815 O O . ILE A 1 100 ? 0.409 7.227 17.164 1.00 95.00 100 ILE A O 1
ATOM 819 N N . ASN A 1 101 ? -0.381 7.317 19.269 1.00 94.31 101 ASN A N 1
ATOM 820 C CA . ASN A 1 101 ? -0.189 8.754 19.433 1.00 94.31 101 ASN A CA 1
ATOM 821 C C . ASN A 1 101 ? 1.296 9.137 19.474 1.00 94.31 101 ASN A C 1
ATOM 823 O O . ASN A 1 101 ? 1.687 10.080 18.788 1.00 94.31 101 ASN A O 1
ATOM 827 N N . LYS A 1 102 ? 2.129 8.408 20.230 1.00 92.62 102 LYS A N 1
ATOM 828 C CA . LYS A 1 102 ? 3.582 8.652 20.313 1.00 92.62 102 LYS A CA 1
ATOM 829 C C . LYS A 1 102 ? 4.277 8.513 18.962 1.00 92.62 102 LYS A C 1
ATOM 831 O O . LYS A 1 102 ? 5.182 9.286 18.665 1.00 92.62 102 LYS A O 1
ATOM 836 N N . MET A 1 103 ? 3.844 7.557 18.143 1.00 90.56 103 MET A N 1
ATOM 837 C CA . MET A 1 103 ? 4.402 7.321 16.809 1.00 90.56 103 MET A CA 1
ATOM 838 C C . MET A 1 103 ? 3.809 8.236 15.725 1.00 90.56 103 MET A C 1
ATOM 840 O O . MET A 1 103 ? 4.306 8.246 14.603 1.00 90.56 103 MET A O 1
ATOM 844 N N . GLY A 1 104 ? 2.770 9.020 16.040 1.00 90.75 104 GLY A N 1
ATOM 845 C CA . GLY A 1 104 ? 2.161 9.966 15.101 1.00 90.75 104 GLY A CA 1
ATOM 846 C C . GLY A 1 104 ? 1.227 9.329 14.066 1.00 90.75 104 GLY A C 1
ATOM 847 O O . GLY A 1 104 ? 1.011 9.908 13.004 1.00 90.75 104 GLY A O 1
ATOM 848 N N . PHE A 1 105 ? 0.651 8.158 14.360 1.00 92.94 105 PHE A N 1
ATOM 849 C CA . PHE A 1 105 ? -0.226 7.422 13.437 1.00 92.94 105 PHE A CA 1
ATOM 850 C C . PHE A 1 105 ? -1.727 7.629 13.688 1.00 92.94 105 PHE A C 1
ATOM 852 O O . PHE A 1 105 ? -2.553 6.991 13.038 1.00 92.94 105 PHE A O 1
ATOM 859 N N . SER A 1 106 ? -2.119 8.547 14.578 1.00 94.56 106 SER A N 1
ATOM 860 C CA . SER A 1 106 ? -3.532 8.791 14.907 1.00 94.56 106 SER A CA 1
ATOM 861 C C . SER A 1 106 ? -4.372 9.162 13.680 1.00 94.56 106 SER A C 1
ATOM 863 O O . SER A 1 106 ? -5.452 8.608 13.489 1.00 94.56 106 SER A O 1
ATOM 865 N N . GLY A 1 107 ? -3.865 10.054 12.820 1.00 93.69 107 GLY A N 1
ATOM 866 C CA . GLY A 1 107 ? -4.544 10.449 11.582 1.00 93.69 107 GLY A CA 1
ATOM 867 C C . GLY A 1 107 ? -4.757 9.274 10.625 1.00 93.69 107 GLY A C 1
ATOM 868 O O . GLY A 1 107 ? -5.838 9.134 10.064 1.00 93.69 107 GLY A O 1
ATOM 869 N N . TYR A 1 108 ? -3.774 8.376 10.508 1.00 93.19 108 TYR A N 1
ATOM 870 C CA . TYR A 1 108 ? -3.875 7.179 9.669 1.00 93.19 108 TYR A CA 1
ATOM 871 C C . TYR A 1 108 ? -5.014 6.256 10.121 1.00 93.19 108 TYR A C 1
ATOM 873 O O . TYR A 1 108 ? -5.865 5.897 9.311 1.00 93.19 108 TYR A O 1
ATOM 881 N N . PHE A 1 109 ? -5.098 5.949 11.420 1.00 95.19 109 PHE A N 1
ATOM 882 C CA . PHE A 1 109 ? -6.193 5.137 11.968 1.00 95.19 109 PHE A CA 1
ATOM 883 C C . PHE A 1 109 ? -7.563 5.780 11.738 1.00 95.19 109 PHE A C 1
ATOM 885 O O . PHE A 1 109 ? -8.516 5.085 11.395 1.00 95.19 109 PHE A O 1
ATOM 892 N N . LEU A 1 110 ? -7.667 7.102 11.898 1.00 95.25 110 LEU A N 1
ATOM 893 C CA . LEU A 1 110 ? -8.915 7.831 11.666 1.00 95.25 110 LEU A CA 1
ATOM 894 C C . LEU A 1 110 ? -9.335 7.800 10.194 1.00 95.25 110 LEU A C 1
ATOM 896 O O . LEU A 1 110 ? -10.504 7.569 9.909 1.00 95.25 110 LEU A O 1
ATOM 900 N N . ILE A 1 111 ? -8.393 7.991 9.264 1.00 94.12 111 ILE A N 1
ATOM 901 C CA . ILE A 1 111 ? -8.654 7.898 7.820 1.00 94.12 111 ILE A CA 1
ATOM 902 C C . ILE A 1 111 ? -9.160 6.498 7.465 1.00 94.12 111 ILE A C 1
ATOM 904 O O . ILE A 1 111 ? -10.180 6.375 6.792 1.00 94.12 111 ILE A O 1
ATOM 908 N N . VAL A 1 112 ? -8.477 5.452 7.942 1.00 94.25 112 VAL A N 1
ATOM 909 C CA . VAL A 1 112 ? -8.851 4.061 7.650 1.00 94.25 112 VAL A CA 1
ATOM 910 C C . VAL A 1 112 ? -10.208 3.706 8.248 1.00 94.25 112 VAL A C 1
ATOM 912 O O . VAL A 1 112 ? -11.069 3.181 7.547 1.00 94.25 112 VAL A O 1
ATOM 915 N N . SER A 1 113 ? -10.436 4.055 9.515 1.00 95.38 113 SER A N 1
ATOM 916 C CA . SER A 1 113 ? -11.734 3.877 10.175 1.00 95.38 113 SER A CA 1
ATOM 917 C C . SER A 1 113 ? -12.866 4.554 9.406 1.00 95.38 113 SER A C 1
ATOM 919 O O . SER A 1 113 ? -13.940 3.980 9.250 1.00 95.38 113 SER A O 1
ATOM 921 N N . ASP A 1 114 ? -12.625 5.753 8.887 1.00 95.06 114 ASP A N 1
ATOM 922 C CA . ASP A 1 114 ? -13.643 6.550 8.225 1.00 95.06 114 ASP A CA 1
ATOM 923 C C . ASP A 1 114 ? -14.160 5.918 6.929 1.00 95.06 114 ASP A C 1
ATOM 925 O O . ASP A 1 114 ? -15.367 5.727 6.789 1.00 95.06 114 ASP A O 1
ATOM 929 N N . PHE A 1 115 ? -13.278 5.550 5.995 1.00 94.31 115 PHE A N 1
ATOM 930 C CA . PHE A 1 115 ? -13.739 4.949 4.741 1.00 94.31 115 PHE A CA 1
ATOM 931 C C . PHE A 1 115 ? -14.234 3.507 4.930 1.00 94.31 115 PHE A C 1
ATOM 933 O O . PHE A 1 115 ? -15.121 3.074 4.194 1.00 94.31 115 PHE A O 1
ATOM 940 N N . VAL A 1 116 ? -13.716 2.769 5.924 1.00 94.88 116 VAL A N 1
ATOM 941 C CA . VAL A 1 116 ? -14.218 1.426 6.265 1.00 94.88 116 VAL A CA 1
ATOM 942 C C . VAL A 1 116 ? -15.638 1.504 6.813 1.00 94.88 116 VAL A C 1
ATOM 944 O O . VAL A 1 116 ? -16.517 0.789 6.332 1.00 94.88 116 VAL A O 1
ATOM 947 N N . ASN A 1 117 ? -15.887 2.384 7.783 1.00 95.06 117 ASN A N 1
ATOM 948 C CA . ASN A 1 117 ? -17.220 2.539 8.361 1.00 95.06 117 ASN A CA 1
ATOM 949 C C . ASN A 1 117 ? -18.201 3.119 7.339 1.00 95.06 117 ASN A C 1
ATOM 951 O O . ASN A 1 117 ? -19.308 2.608 7.221 1.00 95.06 117 ASN A O 1
ATOM 955 N N . TRP A 1 118 ? -17.772 4.077 6.508 1.00 96.31 118 TRP A N 1
ATOM 956 C CA . TRP A 1 118 ? -18.596 4.563 5.399 1.00 96.31 118 TRP A CA 1
ATOM 957 C C . TRP A 1 118 ? -19.005 3.433 4.444 1.00 96.31 118 TRP A C 1
ATOM 959 O O . TRP A 1 118 ? -20.169 3.347 4.052 1.00 96.31 118 TRP A O 1
ATOM 969 N N . ALA A 1 119 ? -18.080 2.534 4.091 1.00 95.50 119 ALA A N 1
ATOM 970 C CA . ALA A 1 119 ? -18.389 1.383 3.249 1.00 95.50 119 ALA A CA 1
ATOM 971 C C . ALA A 1 119 ? -19.414 0.450 3.923 1.00 95.50 119 ALA A C 1
ATOM 973 O O . ALA A 1 119 ? -20.400 0.068 3.287 1.00 95.50 119 ALA A O 1
ATOM 974 N N . LYS A 1 120 ? -19.233 0.146 5.217 1.00 93.94 120 LYS A N 1
ATOM 975 C CA . LYS A 1 120 ? -20.165 -0.678 6.008 1.00 93.94 120 LYS A CA 1
ATOM 976 C C . LYS A 1 120 ? -21.566 -0.056 6.075 1.00 93.94 120 LYS A C 1
ATOM 978 O O . LYS A 1 120 ? -22.546 -0.751 5.802 1.00 93.94 120 LYS A O 1
ATOM 983 N N . ASP A 1 121 ? -21.656 1.248 6.334 1.00 95.69 121 ASP A N 1
ATOM 984 C CA . ASP A 1 121 ? -22.915 2.005 6.399 1.00 95.69 121 ASP A CA 1
ATOM 985 C C . ASP A 1 121 ? -23.653 2.045 5.048 1.00 95.69 121 ASP A C 1
ATOM 987 O O . ASP A 1 121 ? -24.880 2.080 5.007 1.00 95.69 121 ASP A O 1
ATOM 991 N N . ASN A 1 122 ? -22.921 1.977 3.930 1.00 95.69 122 ASN A N 1
ATOM 992 C CA . ASN A 1 122 ? -23.476 1.908 2.570 1.00 95.69 122 ASN A CA 1
ATOM 993 C C . ASN A 1 122 ? -23.652 0.465 2.057 1.00 95.69 122 ASN A C 1
ATOM 995 O O . ASN A 1 122 ? -23.811 0.230 0.849 1.00 95.69 122 ASN A O 1
ATOM 999 N N . HIS A 1 123 ? -23.627 -0.513 2.967 1.00 94.38 123 HIS A N 1
ATOM 1000 C CA . HIS A 1 123 ? -23.791 -1.939 2.679 1.00 94.38 123 HIS A CA 1
ATOM 1001 C C . HIS A 1 123 ? -22.790 -2.475 1.641 1.00 94.38 123 HIS A C 1
ATOM 1003 O O . HIS A 1 123 ? -23.117 -3.353 0.837 1.00 94.38 123 HIS A O 1
ATOM 1009 N N . ILE A 1 124 ? -21.574 -1.929 1.617 1.00 94.19 124 ILE A N 1
ATOM 1010 C CA . ILE A 1 124 ? -20.457 -2.453 0.830 1.00 94.19 124 ILE A CA 1
ATOM 1011 C C . ILE A 1 124 ? -19.723 -3.469 1.710 1.00 94.19 124 ILE A C 1
ATOM 1013 O O . ILE A 1 124 ? -19.216 -3.094 2.768 1.00 94.19 124 ILE A O 1
ATOM 1017 N N . PRO A 1 125 ? -19.643 -4.752 1.307 1.00 91.25 125 PRO A N 1
ATOM 1018 C CA . PRO A 1 125 ? -18.904 -5.745 2.072 1.00 91.25 125 PRO A CA 1
ATOM 1019 C C . PRO A 1 125 ? -17.423 -5.370 2.179 1.00 91.25 125 PRO A C 1
ATOM 1021 O O . PRO A 1 125 ? -16.750 -5.162 1.163 1.00 91.25 125 PRO A O 1
ATOM 1024 N N . VAL A 1 126 ? -16.935 -5.325 3.417 1.00 91.50 126 VAL A N 1
ATOM 1025 C CA . VAL A 1 126 ? -15.523 -5.150 3.768 1.00 91.50 126 VAL A CA 1
ATOM 1026 C C . VAL A 1 126 ? -15.038 -6.459 4.379 1.00 91.50 126 VAL A C 1
ATOM 1028 O O . VAL A 1 126 ? -15.761 -7.086 5.157 1.00 91.50 126 VAL A O 1
ATOM 1031 N N . GLY A 1 127 ? -13.842 -6.905 4.002 1.00 86.06 127 GLY A N 1
ATOM 1032 C CA . GLY A 1 127 ? -13.221 -8.072 4.621 1.00 86.06 127 GLY A CA 1
ATOM 1033 C C . GLY A 1 127 ? -13.023 -7.866 6.131 1.00 86.06 127 GLY A C 1
ATOM 1034 O O . GLY A 1 127 ? -12.883 -6.730 6.580 1.00 86.06 127 GLY A O 1
ATOM 1035 N N . PRO A 1 128 ? -12.943 -8.942 6.932 1.00 79.25 128 PRO A N 1
ATOM 1036 C CA . PRO A 1 128 ? -12.853 -8.857 8.397 1.00 79.25 128 PRO A CA 1
ATOM 1037 C C . PRO A 1 128 ? -11.543 -8.230 8.929 1.00 79.25 128 PRO A C 1
ATOM 1039 O O . PRO A 1 128 ? -11.356 -8.128 10.144 1.00 79.25 128 PRO A O 1
ATOM 1042 N N . GLY A 1 129 ? -10.645 -7.812 8.031 1.00 71.06 129 GLY A N 1
ATOM 1043 C CA . GLY A 1 129 ? -9.279 -7.373 8.294 1.00 71.06 129 GLY A CA 1
ATOM 1044 C C . GLY A 1 129 ? -8.273 -8.486 7.995 1.00 71.06 129 GLY A C 1
ATOM 1045 O O . GLY A 1 129 ? -8.381 -9.590 8.534 1.00 71.06 129 GLY A O 1
ATOM 1046 N N . ARG A 1 130 ? -7.290 -8.201 7.132 1.00 72.88 130 ARG A N 1
ATOM 1047 C CA . ARG A 1 130 ? -6.168 -9.097 6.814 1.00 72.88 130 ARG A CA 1
ATOM 1048 C C . ARG A 1 130 ? -4.870 -8.570 7.433 1.00 72.88 130 ARG A C 1
ATOM 1050 O O . ARG A 1 130 ? -4.736 -7.396 7.766 1.00 72.88 130 ARG A O 1
ATOM 1057 N N . GLY A 1 131 ? -3.902 -9.469 7.594 1.00 79.88 131 GLY A N 1
ATOM 1058 C CA . GLY A 1 131 ? -2.544 -9.115 7.991 1.00 79.88 131 GLY A CA 1
ATOM 1059 C C . GLY A 1 131 ? -2.413 -8.871 9.490 1.00 79.88 131 GLY A C 1
ATOM 1060 O O . GLY A 1 131 ? -3.162 -9.417 10.301 1.00 79.88 131 GLY A O 1
ATOM 1061 N N . SER A 1 132 ? -1.414 -8.083 9.874 1.00 84.38 132 SER A N 1
ATOM 1062 C CA . SER A 1 132 ? -1.120 -7.815 11.282 1.00 84.38 132 SER A CA 1
ATOM 1063 C C . SER A 1 132 ? -2.128 -6.864 11.936 1.00 84.38 132 SER A C 1
ATOM 1065 O O . SER A 1 132 ? -2.306 -6.938 13.149 1.00 84.38 132 SER A O 1
ATOM 1067 N N . GLY A 1 133 ? -2.862 -6.057 11.157 1.00 86.25 133 GLY A N 1
ATOM 1068 C CA . GLY A 1 133 ? -3.849 -5.094 11.665 1.00 86.25 133 GLY A CA 1
ATOM 1069 C C . GLY A 1 133 ? -4.960 -5.700 12.532 1.00 86.25 133 GLY A C 1
ATOM 1070 O O . GLY A 1 133 ? -5.460 -5.035 13.438 1.00 86.25 133 GLY A O 1
ATOM 1071 N N . ALA A 1 134 ? -5.290 -6.982 12.333 1.00 90.81 134 ALA A N 1
ATOM 1072 C CA . ALA A 1 134 ? -6.257 -7.716 13.156 1.00 90.81 134 ALA A CA 1
ATOM 1073 C C . ALA A 1 134 ? -5.834 -7.874 14.629 1.00 90.81 134 ALA A C 1
ATOM 1075 O O . ALA A 1 134 ? -6.675 -8.182 15.465 1.00 90.81 134 ALA A O 1
ATOM 1076 N N . GLY A 1 135 ? -4.556 -7.661 14.964 1.00 92.81 135 GLY A N 1
ATOM 1077 C CA . GLY A 1 135 ? -4.043 -7.748 16.334 1.00 92.81 135 GLY A CA 1
ATOM 1078 C C . GLY A 1 135 ? -4.265 -6.511 17.207 1.00 92.81 135 GLY A C 1
ATOM 1079 O O . GLY A 1 135 ? -3.838 -6.523 18.357 1.00 92.81 135 GLY A O 1
ATOM 1080 N N . SER A 1 136 ? -4.891 -5.450 16.688 1.00 95.62 136 SER A N 1
ATOM 1081 C CA . SER A 1 136 ? -5.105 -4.195 17.419 1.00 95.62 136 SER A CA 1
ATOM 1082 C C . SER A 1 136 ? -6.522 -4.085 17.987 1.00 95.62 136 SER A C 1
ATOM 1084 O O . SER A 1 136 ? -7.508 -4.093 17.244 1.00 95.62 136 SER A O 1
ATOM 1086 N N . VAL A 1 137 ? -6.628 -3.888 19.306 1.00 96.81 137 VAL A N 1
ATOM 1087 C CA . VAL A 1 137 ? -7.893 -3.520 19.968 1.00 96.81 137 VAL A CA 1
ATOM 1088 C C . VAL A 1 137 ? -8.365 -2.149 19.495 1.00 96.81 137 VAL A C 1
ATOM 1090 O O . VAL A 1 137 ? -9.569 -1.955 19.327 1.00 96.81 137 VAL A O 1
ATOM 1093 N N . ALA A 1 138 ? -7.456 -1.205 19.234 1.00 97.19 138 ALA A N 1
ATOM 1094 C CA . ALA A 1 138 ? -7.823 0.097 18.679 1.00 97.19 138 ALA A CA 1
ATOM 1095 C C . ALA A 1 138 ? -8.470 -0.040 17.290 1.00 97.19 138 ALA A C 1
ATOM 1097 O O . ALA A 1 138 ? -9.513 0.565 17.047 1.00 97.19 138 ALA A O 1
ATOM 1098 N N . ALA A 1 139 ? -7.915 -0.880 16.407 1.00 96.19 139 ALA A N 1
ATOM 1099 C CA . ALA A 1 139 ? -8.493 -1.140 15.086 1.00 96.19 139 ALA A CA 1
ATOM 1100 C C . ALA A 1 139 ? -9.880 -1.799 15.176 1.00 96.19 139 ALA A C 1
ATOM 1102 O O . ALA A 1 139 ? -10.815 -1.361 14.502 1.00 96.19 139 ALA A O 1
ATOM 1103 N N . TRP A 1 140 ? -10.037 -2.788 16.059 1.00 95.88 140 TRP A N 1
ATOM 1104 C CA . TRP A 1 140 ? -11.322 -3.450 16.302 1.00 95.88 140 TRP A CA 1
ATOM 1105 C C . TRP A 1 140 ? -12.375 -2.493 16.879 1.00 95.88 140 TRP A C 1
ATOM 1107 O O . TRP A 1 140 ? -13.523 -2.462 16.429 1.00 95.88 140 TRP A O 1
ATOM 1117 N N . SER A 1 141 ? -11.969 -1.648 17.830 1.00 96.94 141 SER A N 1
ATOM 1118 C CA . SER A 1 141 ? -12.834 -0.640 18.455 1.00 96.94 141 SER A CA 1
ATOM 1119 C C . SER A 1 141 ? -13.310 0.406 17.447 1.00 96.94 141 SER A C 1
ATOM 1121 O O . SER A 1 141 ? -14.461 0.824 17.489 1.00 96.94 141 SER A O 1
ATOM 1123 N N . LEU A 1 142 ? -12.449 0.806 16.510 1.00 96.62 142 LEU A N 1
ATOM 1124 C CA . LEU A 1 142 ? -12.765 1.763 15.445 1.00 96.62 142 LEU A CA 1
ATOM 1125 C C . LEU A 1 142 ? -13.540 1.151 14.266 1.00 96.62 142 LEU A C 1
ATOM 1127 O O . LEU A 1 142 ? -13.817 1.858 13.294 1.00 96.62 142 LEU A O 1
ATOM 1131 N N . GLY A 1 143 ? -13.861 -0.146 14.318 1.00 94.12 143 GLY A N 1
ATOM 1132 C CA . GLY A 1 143 ? -14.566 -0.855 13.249 1.00 94.12 143 GLY A CA 1
ATOM 1133 C C . GLY A 1 143 ? -13.715 -1.146 12.010 1.00 94.12 143 GLY A C 1
ATOM 1134 O O . GLY A 1 143 ? -14.263 -1.592 11.003 1.00 94.12 143 GLY A O 1
ATOM 1135 N N . ILE A 1 144 ? -12.395 -0.930 12.074 1.00 95.00 144 ILE A N 1
ATOM 1136 C CA . ILE A 1 144 ? -11.460 -1.236 10.979 1.00 95.00 144 ILE A CA 1
ATOM 1137 C C . ILE A 1 144 ? -11.394 -2.749 10.757 1.00 95.00 144 ILE A C 1
ATOM 1139 O O . ILE A 1 144 ? -11.426 -3.215 9.622 1.00 95.00 144 ILE A O 1
ATOM 1143 N N . THR A 1 145 ? -11.327 -3.511 11.848 1.00 93.62 145 THR A N 1
ATOM 1144 C CA . THR A 1 145 ? -11.319 -4.976 11.839 1.00 93.62 145 THR A CA 1
ATOM 1145 C C . THR A 1 145 ? -12.558 -5.502 12.553 1.00 93.62 145 THR A C 1
ATOM 1147 O O . THR A 1 145 ? -13.098 -4.855 13.453 1.00 93.62 145 THR A O 1
ATOM 1150 N N . ASP A 1 146 ? -13.020 -6.688 12.162 1.00 90.25 146 ASP A N 1
ATOM 1151 C CA . ASP A 1 146 ? -14.206 -7.322 12.758 1.00 90.25 146 ASP A CA 1
ATOM 1152 C C . ASP A 1 146 ? -13.852 -8.485 13.697 1.00 90.25 1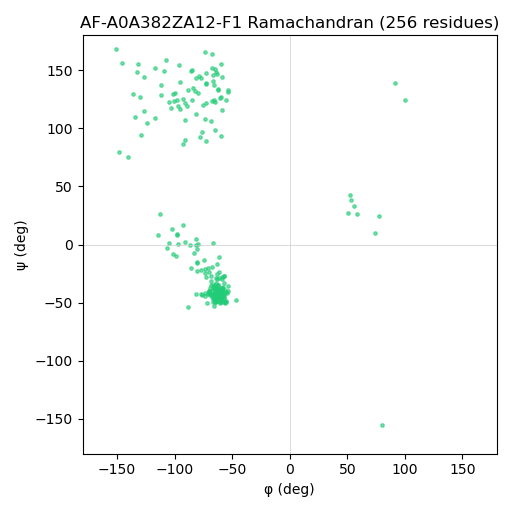46 ASP A C 1
ATOM 1154 O O . ASP A 1 146 ? -14.732 -9.111 14.287 1.00 90.25 146 ASP A O 1
ATOM 1158 N N . LEU A 1 147 ? -12.558 -8.758 13.872 1.00 90.38 147 LEU A N 1
ATOM 1159 C CA . LEU A 1 147 ? -12.045 -9.856 14.679 1.00 90.38 147 LEU A CA 1
ATOM 1160 C C . LEU A 1 147 ? -11.564 -9.356 16.047 1.00 90.38 147 LEU A C 1
ATOM 1162 O O . LEU A 1 147 ? -10.784 -8.414 16.125 1.00 90.38 147 LEU A O 1
ATOM 1166 N N . ASP A 1 148 ? -12.022 -10.018 17.112 1.00 93.56 148 ASP A N 1
ATOM 1167 C CA . ASP A 1 148 ? -11.647 -9.724 18.500 1.00 93.56 148 ASP A CA 1
ATOM 1168 C C . ASP A 1 148 ? -10.210 -10.203 18.805 1.00 93.56 148 ASP A C 1
ATOM 1170 O O . ASP A 1 148 ? -9.974 -11.411 18.925 1.00 93.56 148 ASP A O 1
ATOM 1174 N N . PRO A 1 149 ? -9.232 -9.292 18.954 1.00 93.75 149 PRO A N 1
ATOM 1175 C CA . PRO A 1 149 ? -7.834 -9.675 19.117 1.00 93.75 149 PRO A CA 1
ATOM 1176 C C . PRO A 1 149 ? -7.559 -10.365 20.455 1.00 93.75 149 PRO A C 1
ATOM 1178 O O . PRO A 1 149 ? -6.692 -11.235 20.515 1.00 93.75 149 PRO A O 1
ATOM 1181 N N . ILE A 1 150 ? -8.288 -10.028 21.523 1.00 94.00 150 ILE A N 1
ATOM 1182 C CA . ILE A 1 150 ? -8.059 -10.610 22.850 1.00 94.00 150 ILE A CA 1
ATOM 1183 C C . ILE A 1 150 ? -8.559 -12.051 22.872 1.00 94.00 150 ILE A C 1
ATOM 1185 O O . ILE A 1 150 ? -7.828 -12.944 23.307 1.00 94.00 150 ILE A O 1
ATOM 1189 N N . LYS A 1 151 ? -9.752 -12.305 22.322 1.00 92.94 151 LYS A N 1
ATOM 1190 C CA . LYS A 1 151 ? -10.316 -13.659 22.227 1.00 92.94 151 LYS A CA 1
ATOM 1191 C C . LYS A 1 151 ? -9.399 -14.633 21.487 1.00 92.94 151 LYS A C 1
ATOM 1193 O O . LYS A 1 151 ? -9.290 -15.790 21.887 1.00 92.94 151 LYS A O 1
ATOM 1198 N N . TYR A 1 152 ? -8.739 -14.175 20.425 1.00 92.31 152 TYR A N 1
ATOM 1199 C CA . TYR A 1 152 ? -7.840 -15.002 19.614 1.00 92.31 152 TYR A CA 1
ATOM 1200 C C . TYR A 1 152 ? -6.356 -14.847 19.977 1.00 92.31 152 TYR A C 1
ATOM 1202 O O . TYR A 1 152 ? -5.503 -15.381 19.271 1.00 92.31 152 TYR A O 1
ATOM 1210 N N . SER A 1 153 ? -6.034 -14.157 21.080 1.00 93.31 153 SER A N 1
ATOM 1211 C CA . SER A 1 153 ? -4.653 -13.930 21.544 1.00 93.31 153 SER A CA 1
ATOM 1212 C C . SER A 1 153 ? -3.735 -13.327 20.469 1.00 93.31 153 SER A C 1
ATOM 1214 O O . SER A 1 153 ? -2.565 -13.693 20.340 1.00 93.31 153 SER A O 1
ATOM 1216 N N . LEU A 1 154 ? -4.275 -12.408 19.668 1.00 93.62 154 LEU A N 1
ATOM 1217 C CA . LEU A 1 154 ? -3.521 -11.686 18.654 1.00 93.62 154 LEU A CA 1
ATOM 1218 C C . LEU A 1 154 ? -2.706 -10.555 19.288 1.00 93.62 154 LEU A C 1
ATOM 1220 O O . LEU A 1 154 ? -3.126 -9.915 20.249 1.00 93.62 154 LEU A O 1
ATOM 1224 N N . LEU A 1 155 ? -1.520 -10.319 18.729 1.00 92.44 155 LEU A N 1
ATOM 1225 C CA . LEU A 1 155 ? -0.535 -9.393 19.282 1.00 92.44 155 LEU A CA 1
ATOM 1226 C C . LEU A 1 155 ? -0.484 -8.096 18.469 1.00 92.44 155 LEU A C 1
ATOM 1228 O O . LEU A 1 155 ? -0.167 -8.123 17.278 1.00 92.44 155 LEU A O 1
ATOM 1232 N N . PHE A 1 156 ? -0.710 -6.968 19.138 1.00 93.69 156 PHE A N 1
ATOM 1233 C CA . PHE A 1 156 ? -0.542 -5.617 18.590 1.00 93.69 156 PHE A CA 1
ATOM 1234 C C . PHE A 1 156 ? 0.881 -5.357 18.096 1.00 93.69 156 PHE A C 1
ATOM 1236 O O . PHE A 1 156 ? 1.080 -4.715 17.075 1.00 93.69 156 PHE A O 1
ATOM 1243 N N . GLU A 1 157 ? 1.883 -5.897 18.780 1.00 91.25 157 GLU A N 1
ATOM 1244 C CA . GLU A 1 157 ? 3.301 -5.639 18.526 1.00 91.25 157 GLU A CA 1
ATOM 1245 C C . GLU A 1 157 ? 3.759 -6.215 17.175 1.00 91.25 157 GLU A C 1
ATOM 1247 O O . GLU A 1 157 ? 4.761 -5.779 16.611 1.00 91.25 157 GLU A O 1
ATOM 1252 N N . ARG A 1 158 ? 3.001 -7.175 16.618 1.00 89.50 158 ARG A N 1
ATOM 1253 C CA . ARG A 1 158 ? 3.191 -7.656 15.239 1.00 89.50 158 ARG A CA 1
ATOM 1254 C C . ARG A 1 158 ? 2.712 -6.648 14.198 1.00 89.50 158 ARG A C 1
ATOM 1256 O O . ARG A 1 158 ? 3.151 -6.719 13.053 1.00 89.50 158 ARG A O 1
ATOM 1263 N N . PHE A 1 159 ? 1.781 -5.777 14.571 1.00 89.88 159 PHE A N 1
ATOM 1264 C CA . PHE A 1 159 ? 1.265 -4.708 13.728 1.00 89.88 159 PHE A CA 1
ATOM 1265 C C . PHE A 1 159 ? 2.103 -3.448 13.859 1.00 89.88 159 PHE A C 1
ATOM 1267 O O . PHE A 1 159 ? 2.598 -2.931 12.862 1.00 89.88 159 PHE A O 1
ATOM 1274 N N . LEU A 1 160 ? 2.286 -2.985 15.093 1.00 89.81 160 LEU A N 1
ATOM 1275 C CA . LEU A 1 160 ? 3.002 -1.761 15.388 1.00 89.81 160 LEU A CA 1
ATOM 1276 C C . LEU A 1 160 ? 3.969 -2.007 16.542 1.00 89.81 160 LEU A C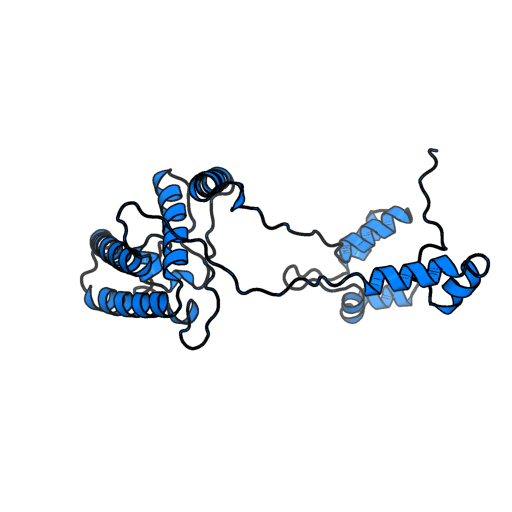 1
ATOM 1278 O O . LEU A 1 160 ? 3.565 -2.196 17.687 1.00 89.81 160 LEU A O 1
ATOM 1282 N N . ASN A 1 161 ? 5.261 -2.014 16.222 1.00 87.12 161 ASN A N 1
ATOM 1283 C CA . ASN A 1 161 ? 6.312 -2.200 17.210 1.00 87.12 161 ASN A CA 1
ATOM 1284 C C . ASN A 1 161 ? 6.880 -0.830 17.636 1.00 87.12 161 ASN A C 1
ATOM 1286 O O . ASN A 1 161 ? 7.440 -0.129 16.788 1.00 87.12 161 ASN A O 1
ATOM 1290 N N . PRO A 1 162 ? 6.802 -0.447 18.925 1.00 82.19 162 PRO A N 1
ATOM 1291 C CA . PRO A 1 162 ? 7.341 0.825 19.406 1.00 82.19 162 PRO A CA 1
ATOM 1292 C C . PRO A 1 162 ? 8.866 0.950 19.244 1.00 82.19 162 PRO A C 1
ATOM 1294 O O . PRO A 1 162 ? 9.370 2.062 19.116 1.00 82.19 162 PRO A O 1
ATOM 1297 N N . GLU A 1 163 ? 9.606 -0.162 19.203 1.00 82.75 163 GLU A N 1
ATOM 1298 C CA . GLU A 1 163 ? 11.065 -0.166 19.003 1.00 82.75 163 GLU A CA 1
ATOM 1299 C C . GLU A 1 163 ? 11.466 -0.008 17.529 1.00 82.75 163 GLU A C 1
ATOM 1301 O O . GLU A 1 163 ? 12.613 0.317 17.221 1.00 82.75 163 GLU A O 1
ATOM 1306 N N . ARG A 1 164 ? 10.525 -0.217 16.599 1.00 78.62 164 ARG A N 1
ATOM 1307 C CA . ARG A 1 164 ? 10.756 -0.112 15.156 1.00 78.62 164 ARG A CA 1
ATOM 1308 C C . ARG A 1 164 ? 9.707 0.787 14.517 1.00 78.62 164 ARG A C 1
ATOM 1310 O O . ARG A 1 164 ? 8.655 0.324 14.077 1.00 78.62 164 ARG A O 1
ATOM 1317 N N . VAL A 1 165 ? 10.044 2.069 14.383 1.00 69.69 165 VAL A N 1
ATOM 1318 C CA . VAL A 1 165 ? 9.212 3.039 13.661 1.00 69.69 165 VAL A CA 1
ATOM 1319 C C . VAL A 1 165 ? 9.158 2.656 12.183 1.00 69.69 165 VAL A C 1
ATOM 1321 O O . VAL A 1 165 ? 10.071 2.922 11.407 1.00 69.69 165 VAL A O 1
ATOM 1324 N N . SER A 1 166 ? 8.078 1.985 11.807 1.00 76.94 166 SER A N 1
ATOM 1325 C CA . SER A 1 166 ? 7.728 1.648 10.432 1.00 76.94 166 SER A CA 1
ATOM 1326 C C . SER A 1 166 ? 6.268 2.012 10.212 1.00 76.94 166 SER A C 1
ATOM 1328 O O . SER A 1 166 ? 5.481 2.023 11.160 1.00 76.94 166 SER A O 1
ATOM 1330 N N . MET A 1 167 ? 5.931 2.392 8.981 1.00 81.44 167 MET A N 1
ATOM 1331 C CA . MET A 1 167 ? 4.562 2.760 8.643 1.00 81.44 167 MET A CA 1
ATOM 1332 C C . MET A 1 167 ? 3.668 1.517 8.776 1.00 81.44 167 MET A C 1
ATOM 1334 O O . MET A 1 167 ? 3.989 0.500 8.157 1.00 81.44 167 MET A O 1
ATOM 1338 N N . PRO A 1 168 ? 2.595 1.568 9.586 1.00 85.75 168 PRO A N 1
ATOM 1339 C CA . PRO A 1 168 ? 1.637 0.475 9.654 1.00 85.75 168 PRO A CA 1
ATOM 1340 C C . PRO A 1 168 ? 0.893 0.354 8.324 1.00 85.75 168 PRO A C 1
ATOM 1342 O O . PRO A 1 168 ? 0.607 1.367 7.684 1.00 85.75 168 PRO A O 1
ATOM 1345 N N . ASP A 1 169 ? 0.554 -0.876 7.944 1.00 85.88 169 ASP A N 1
ATOM 1346 C CA . ASP A 1 169 ? -0.202 -1.161 6.725 1.00 85.88 169 ASP A CA 1
ATOM 1347 C C . ASP A 1 169 ? -1.441 -2.007 7.042 1.00 85.88 169 ASP A C 1
ATOM 1349 O O . ASP A 1 169 ? -1.340 -3.137 7.531 1.00 85.88 169 ASP A O 1
ATOM 1353 N N . PHE A 1 170 ? -2.620 -1.425 6.829 1.00 86.69 170 PHE A N 1
ATOM 1354 C CA . PHE A 1 170 ? -3.897 -2.121 6.894 1.00 86.69 170 PHE A CA 1
ATOM 1355 C C . PHE A 1 170 ? -4.258 -2.653 5.506 1.00 86.69 170 PHE A C 1
ATOM 1357 O O . PHE A 1 170 ? -4.709 -1.903 4.639 1.00 86.69 170 PHE A O 1
ATOM 1364 N N . ASP A 1 171 ? -4.158 -3.969 5.343 1.00 85.00 171 ASP A N 1
ATOM 1365 C CA . ASP A 1 171 ? -4.697 -4.677 4.183 1.00 85.00 171 ASP A CA 1
ATOM 1366 C C . ASP A 1 171 ? -6.236 -4.721 4.276 1.00 85.00 171 ASP A C 1
ATOM 1368 O O . ASP A 1 171 ? -6.814 -5.643 4.866 1.00 85.00 171 ASP A O 1
ATOM 1372 N N . ILE A 1 172 ? -6.907 -3.697 3.737 1.00 87.06 172 ILE A N 1
ATOM 1373 C CA . ILE A 1 172 ? -8.373 -3.639 3.675 1.00 87.06 172 ILE A CA 1
ATOM 1374 C C . ILE A 1 172 ? -8.871 -4.157 2.328 1.00 87.06 172 ILE A C 1
ATOM 1376 O O . ILE A 1 172 ? -8.648 -3.550 1.279 1.00 87.06 172 ILE A O 1
ATOM 1380 N N . ASP A 1 173 ? -9.626 -5.250 2.382 1.00 87.25 173 ASP A N 1
ATOM 1381 C CA . ASP A 1 173 ? -10.269 -5.845 1.218 1.00 87.25 173 ASP A CA 1
ATOM 1382 C C . ASP A 1 173 ? -11.692 -5.298 1.042 1.00 87.25 173 ASP A C 1
ATOM 1384 O O . ASP A 1 173 ? -12.534 -5.408 1.937 1.00 87.25 173 ASP A O 1
ATOM 1388 N N . PHE A 1 174 ? -11.984 -4.758 -0.141 1.00 88.56 174 PHE A N 1
ATOM 1389 C CA . PHE A 1 174 ? -13.332 -4.354 -0.550 1.00 88.56 174 PHE A CA 1
ATOM 1390 C C . PHE A 1 174 ? -13.872 -5.289 -1.628 1.00 88.56 174 PHE A C 1
ATOM 1392 O O . PHE A 1 174 ? -13.123 -5.787 -2.472 1.00 88.56 174 PHE A O 1
ATOM 1399 N N . CYS A 1 175 ? -15.193 -5.477 -1.657 1.00 88.00 175 CYS A N 1
ATOM 1400 C CA . CYS A 1 175 ? -15.852 -6.166 -2.765 1.00 88.00 175 CYS A CA 1
ATOM 1401 C C . CYS A 1 175 ? -15.517 -5.492 -4.110 1.00 88.00 175 CYS A C 1
ATOM 1403 O O . CYS A 1 175 ? -15.792 -4.306 -4.296 1.00 88.00 175 CYS A O 1
ATOM 1405 N N . GLN A 1 176 ? -14.980 -6.259 -5.066 1.00 87.12 176 GLN A N 1
ATOM 1406 C CA . GLN A 1 176 ? -14.512 -5.749 -6.363 1.00 87.12 176 GLN A CA 1
ATOM 1407 C C . GLN A 1 176 ? -15.575 -4.940 -7.122 1.00 87.12 176 GLN A C 1
ATOM 1409 O O . GLN A 1 176 ? -15.235 -3.953 -7.762 1.00 87.12 176 GLN A O 1
ATOM 1414 N N . ILE A 1 177 ? -16.852 -5.326 -7.026 1.00 90.75 177 ILE A N 1
ATOM 1415 C CA . ILE A 1 177 ? -17.954 -4.688 -7.767 1.00 90.75 177 ILE A CA 1
ATOM 1416 C C . ILE A 1 177 ? -18.229 -3.261 -7.269 1.00 90.75 177 ILE A C 1
ATOM 1418 O O . ILE A 1 177 ? -18.587 -2.400 -8.064 1.00 90.75 177 ILE A O 1
ATOM 1422 N N . ARG A 1 178 ? -18.072 -3.007 -5.962 1.00 92.94 178 ARG A N 1
ATOM 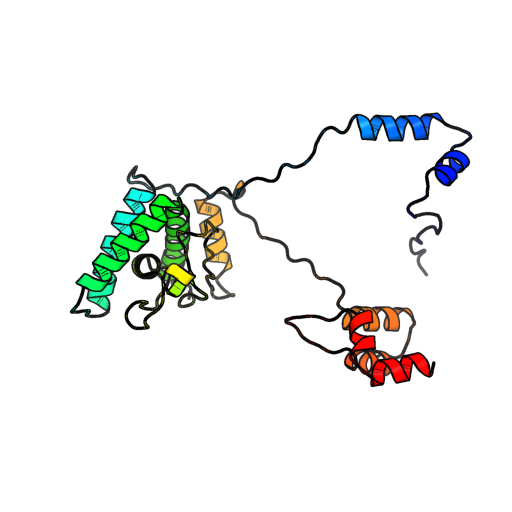1423 C CA . ARG A 1 178 ? -18.437 -1.729 -5.320 1.00 92.94 178 ARG A CA 1
ATOM 1424 C C . ARG A 1 178 ? -17.234 -0.960 -4.765 1.00 92.94 178 ARG A C 1
ATOM 1426 O O . ARG A 1 178 ? -17.404 0.050 -4.088 1.00 92.94 178 ARG A O 1
ATOM 1433 N N . ARG A 1 179 ? -16.007 -1.410 -5.050 1.00 92.19 179 ARG A N 1
ATOM 1434 C CA . ARG A 1 179 ? -14.766 -0.743 -4.618 1.00 92.19 179 ARG A CA 1
ATOM 1435 C C . ARG A 1 179 ? -14.676 0.693 -5.140 1.00 92.19 179 ARG A C 1
ATOM 1437 O O . ARG A 1 179 ? -14.218 1.572 -4.413 1.00 92.19 179 ARG A O 1
ATOM 1444 N N . ASP A 1 180 ? -15.135 0.933 -6.364 1.00 93.62 180 ASP A N 1
ATOM 1445 C CA . ASP A 1 180 ? -15.071 2.254 -6.995 1.00 93.62 180 ASP A CA 1
ATOM 1446 C C . ASP A 1 180 ? -15.908 3.301 -6.245 1.00 93.62 180 ASP A C 1
ATOM 1448 O O . ASP A 1 180 ? -15.526 4.466 -6.191 1.00 93.62 180 ASP A O 1
ATOM 1452 N N . GLU A 1 181 ? -16.991 2.894 -5.573 1.00 95.81 181 GLU A N 1
ATOM 1453 C CA . GLU A 1 181 ? -17.788 3.791 -4.723 1.00 95.81 181 GLU A CA 1
ATOM 1454 C C . GLU A 1 181 ? -16.984 4.288 -3.513 1.00 95.81 181 GLU A C 1
ATOM 1456 O O . GLU A 1 181 ? -17.074 5.459 -3.142 1.00 95.81 181 GLU A O 1
ATOM 1461 N N . VAL A 1 182 ? -16.157 3.418 -2.922 1.00 94.81 182 VAL A N 1
ATOM 1462 C CA . VAL A 1 182 ? -15.263 3.773 -1.808 1.00 94.81 182 VAL A CA 1
ATOM 1463 C C . VAL A 1 182 ? -14.162 4.715 -2.288 1.00 94.81 182 VAL A C 1
ATOM 1465 O O . VAL A 1 182 ? -13.867 5.707 -1.623 1.00 94.81 182 VAL A O 1
ATOM 1468 N N . ILE A 1 183 ? -13.584 4.447 -3.462 1.00 93.50 183 ILE A N 1
ATOM 1469 C CA . ILE A 1 183 ? -12.587 5.333 -4.081 1.00 93.50 183 ILE A CA 1
ATOM 1470 C C . ILE A 1 183 ? -13.196 6.715 -4.330 1.00 93.50 183 ILE A C 1
ATOM 1472 O O . ILE A 1 183 ? -12.592 7.728 -3.982 1.00 93.50 183 ILE A O 1
ATOM 1476 N N . GLU A 1 184 ? -14.414 6.768 -4.862 1.00 95.12 184 GLU A N 1
ATOM 1477 C CA . GLU A 1 184 ? -15.126 8.017 -5.124 1.00 95.12 184 GLU A CA 1
ATOM 1478 C C . GLU A 1 184 ? -15.447 8.793 -3.837 1.00 95.12 184 GLU A C 1
ATOM 1480 O O . GLU A 1 184 ? -15.339 10.022 -3.802 1.00 95.12 184 GLU A O 1
ATOM 1485 N N . TYR A 1 185 ? -15.792 8.099 -2.750 1.00 95.31 185 TYR A N 1
ATOM 1486 C CA . TYR A 1 185 ? -15.947 8.714 -1.431 1.00 95.31 185 TYR A CA 1
ATOM 1487 C C . TYR A 1 185 ? -14.640 9.351 -0.940 1.00 95.31 185 TYR A C 1
ATOM 1489 O O . TYR A 1 185 ? -14.628 10.522 -0.547 1.00 95.31 185 TYR A O 1
ATOM 1497 N N . VAL A 1 186 ? -13.530 8.610 -1.010 1.00 93.69 186 VAL A N 1
ATOM 1498 C CA . VAL A 1 186 ? -12.201 9.099 -0.613 1.00 93.69 186 VAL A CA 1
ATOM 1499 C C . VAL A 1 186 ? -11.790 10.294 -1.485 1.00 93.69 186 VAL A C 1
ATOM 1501 O O . VAL A 1 186 ? -11.369 11.319 -0.946 1.00 93.69 186 VAL A O 1
ATOM 1504 N N . ASN A 1 187 ? -12.006 10.230 -2.803 1.00 93.81 187 ASN A N 1
ATOM 1505 C CA . ASN A 1 187 ? -11.783 11.343 -3.734 1.00 93.81 187 ASN A CA 1
ATOM 1506 C C . ASN A 1 187 ? -12.557 12.600 -3.326 1.00 93.81 187 ASN A C 1
ATOM 1508 O O . ASN A 1 187 ? -11.982 13.683 -3.232 1.00 93.81 187 ASN A O 1
ATOM 1512 N N . LYS A 1 188 ? -13.860 12.473 -3.048 1.00 93.25 188 LYS A N 1
ATOM 1513 C CA . LYS A 1 188 ? -14.705 13.606 -2.634 1.00 93.25 188 LYS A CA 1
ATOM 1514 C C . LYS A 1 188 ? -14.269 14.195 -1.299 1.00 93.25 188 LYS A C 1
ATOM 1516 O O . LYS A 1 188 ? -14.316 15.410 -1.121 1.00 93.25 188 LYS A O 1
ATOM 1521 N N . LYS A 1 189 ? -13.850 13.348 -0.359 1.00 90.75 189 LYS A N 1
ATOM 1522 C CA . LYS A 1 189 ? -13.490 13.766 0.998 1.00 90.75 189 LYS A CA 1
ATOM 1523 C C . LYS A 1 189 ? -12.126 14.447 1.079 1.00 90.75 189 LYS A C 1
ATOM 1525 O O . LYS A 1 189 ? -11.993 15.458 1.770 1.00 90.75 189 LYS A O 1
ATOM 1530 N N . TY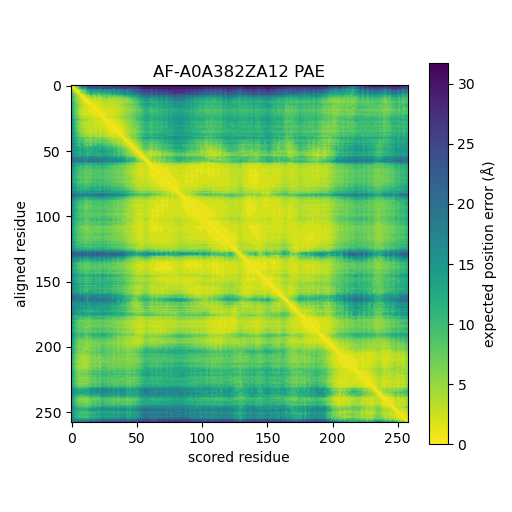R A 1 190 ? -11.123 13.899 0.397 1.00 89.75 190 TYR A N 1
ATOM 1531 C CA . TYR A 1 190 ? -9.736 14.375 0.466 1.00 89.75 190 TYR A CA 1
ATOM 1532 C C . TYR A 1 190 ? -9.324 15.246 -0.732 1.00 89.75 190 TYR A C 1
ATOM 1534 O O . TYR A 1 190 ? -8.279 15.901 -0.685 1.00 89.75 190 TYR A O 1
ATOM 1542 N N . GLY A 1 191 ? -10.174 15.330 -1.756 1.00 90.00 191 GLY A N 1
ATOM 1543 C CA . GLY A 1 191 ? -9.959 16.096 -2.980 1.00 90.00 191 GLY A CA 1
ATOM 1544 C C . GLY A 1 191 ? -9.304 15.255 -4.074 1.00 90.00 191 GLY A C 1
ATOM 1545 O O . GLY A 1 191 ? -8.364 14.507 -3.811 1.00 90.00 191 GLY A O 1
ATOM 1546 N N . SER A 1 192 ? -9.768 15.427 -5.314 1.00 90.31 192 SER A N 1
ATOM 1547 C CA . SER A 1 192 ? -9.276 14.700 -6.496 1.00 90.31 192 SER A CA 1
ATOM 1548 C C . SER A 1 192 ? -7.781 14.892 -6.757 1.00 90.31 192 SER A C 1
ATOM 1550 O O . SER A 1 192 ? -7.126 13.986 -7.250 1.00 90.31 192 SER A O 1
ATOM 1552 N N . GLU A 1 193 ? -7.222 16.042 -6.376 1.00 91.06 193 GLU A N 1
ATOM 1553 C CA . GLU A 1 193 ? -5.789 16.346 -6.520 1.00 91.06 193 GLU A CA 1
ATOM 1554 C C . GLU A 1 193 ? -4.903 15.603 -5.503 1.00 91.06 193 GLU A C 1
ATOM 1556 O O . GLU A 1 193 ? -3.681 15.580 -5.637 1.00 91.06 193 GLU A O 1
ATOM 1561 N N . SER A 1 194 ? -5.505 15.017 -4.462 1.00 88.81 194 SER A N 1
ATOM 1562 C CA . SER A 1 194 ? -4.794 14.361 -3.356 1.00 88.81 194 SER A CA 1
ATOM 1563 C C . SER A 1 194 ? -4.890 12.835 -3.400 1.00 88.81 194 SER A C 1
ATOM 1565 O O . SER A 1 194 ? -4.323 12.168 -2.534 1.00 88.81 194 SER A O 1
ATOM 1567 N N . VAL A 1 195 ? -5.634 12.274 -4.357 1.00 91.50 195 VAL A N 1
ATOM 1568 C CA . VAL A 1 195 ? -5.942 10.844 -4.425 1.00 91.50 195 VAL A CA 1
ATOM 1569 C C . VAL A 1 195 ? -5.628 10.331 -5.825 1.00 91.50 195 VAL A C 1
ATOM 1571 O O . VAL A 1 195 ? -6.093 10.867 -6.825 1.00 91.50 195 VAL A O 1
ATOM 1574 N N . ALA A 1 196 ? -4.824 9.274 -5.896 1.00 93.00 196 ALA A N 1
ATOM 1575 C CA . ALA A 1 196 ? -4.416 8.664 -7.151 1.00 93.00 196 ALA A CA 1
ATOM 1576 C C . ALA A 1 196 ? -4.260 7.151 -6.995 1.00 93.00 196 ALA A C 1
ATOM 1578 O O . ALA A 1 196 ? -4.012 6.637 -5.903 1.00 93.00 196 ALA A O 1
ATOM 1579 N N . HIS A 1 197 ? -4.372 6.441 -8.114 1.00 92.50 197 HIS A N 1
ATOM 1580 C CA . HIS A 1 197 ? -4.059 5.021 -8.175 1.00 92.50 197 HIS A CA 1
ATOM 1581 C C . HIS A 1 197 ? -2.554 4.806 -8.314 1.00 92.50 197 HIS A C 1
ATOM 1583 O O . HIS A 1 197 ? -1.870 5.527 -9.039 1.00 92.50 197 HIS A O 1
ATOM 1589 N N . ILE A 1 198 ? -2.056 3.758 -7.664 1.00 91.75 198 ILE A N 1
ATOM 1590 C CA . ILE A 1 198 ? -0.692 3.278 -7.871 1.00 91.75 198 ILE A CA 1
ATOM 1591 C C . ILE A 1 198 ? -0.708 2.335 -9.076 1.00 91.75 198 ILE A C 1
ATOM 1593 O O . ILE A 1 198 ? -1.479 1.374 -9.117 1.00 91.75 198 ILE A O 1
ATOM 1597 N N . ILE A 1 199 ? 0.127 2.623 -10.074 1.00 94.50 199 ILE A N 1
ATOM 1598 C CA . ILE A 1 199 ? 0.243 1.795 -11.275 1.00 94.50 199 ILE A CA 1
ATOM 1599 C C . ILE A 1 199 ? 0.964 0.478 -10.964 1.00 94.50 199 ILE A C 1
ATOM 1601 O O . ILE A 1 199 ? 1.867 0.423 -10.134 1.00 94.50 199 ILE A O 1
ATOM 1605 N N . THR A 1 200 ? 0.590 -0.586 -11.672 1.00 90.94 200 THR A N 1
ATOM 1606 C CA . THR A 1 200 ? 1.350 -1.840 -11.712 1.00 90.94 200 THR A CA 1
ATOM 1607 C C . THR A 1 200 ? 1.935 -2.010 -13.106 1.00 90.94 200 THR A C 1
ATOM 1609 O O . THR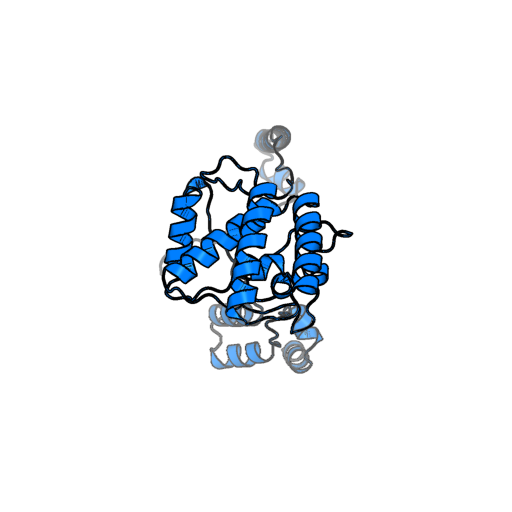 A 1 200 ? 1.212 -1.912 -14.097 1.00 90.94 200 THR A O 1
ATOM 1612 N N . PHE A 1 201 ? 3.238 -2.272 -13.194 1.00 90.12 201 PHE A N 1
ATOM 1613 C CA . PHE A 1 201 ? 3.898 -2.547 -14.466 1.00 90.12 201 PHE A CA 1
ATOM 1614 C C . PHE A 1 201 ? 3.883 -4.048 -14.749 1.00 90.12 201 PHE A C 1
ATOM 1616 O O . PHE A 1 201 ? 4.403 -4.842 -13.967 1.00 90.12 201 PHE A O 1
ATOM 1623 N N . GLY A 1 202 ? 3.302 -4.437 -15.883 1.00 88.00 202 GLY A N 1
ATOM 1624 C CA . GLY A 1 202 ? 3.456 -5.789 -16.405 1.00 88.00 202 GLY A CA 1
ATOM 1625 C C . GLY A 1 202 ? 4.868 -5.969 -16.956 1.00 88.00 202 GLY A C 1
ATOM 1626 O O . GLY A 1 202 ? 5.280 -5.230 -17.849 1.00 88.00 202 GLY A O 1
ATOM 1627 N N . THR A 1 203 ? 5.612 -6.938 -16.432 1.00 86.69 203 THR A N 1
ATOM 1628 C CA . THR A 1 203 ? 6.928 -7.316 -16.958 1.00 86.69 203 THR A CA 1
ATOM 1629 C C . THR A 1 203 ? 6.809 -8.508 -17.904 1.00 86.69 203 THR A C 1
ATOM 1631 O O . THR A 1 203 ? 5.882 -9.318 -17.814 1.00 86.69 203 THR A O 1
ATOM 1634 N N . LEU A 1 204 ? 7.758 -8.630 -18.835 1.00 88.88 204 LEU A N 1
ATOM 1635 C CA . LEU A 1 204 ? 7.821 -9.771 -19.741 1.00 88.88 204 LEU A CA 1
ATOM 1636 C C . LEU A 1 204 ? 8.415 -10.983 -19.006 1.00 88.88 204 LEU A C 1
ATOM 1638 O O . LEU A 1 204 ? 9.630 -11.152 -18.937 1.00 88.88 204 LEU A O 1
ATOM 1642 N N . ALA A 1 205 ? 7.552 -11.819 -18.427 1.00 89.88 205 ALA A N 1
ATOM 1643 C CA . ALA A 1 205 ? 7.973 -13.024 -17.714 1.00 89.88 205 ALA A CA 1
ATOM 1644 C C . ALA A 1 205 ? 8.641 -14.051 -18.648 1.00 89.88 205 ALA A C 1
ATOM 1646 O O . ALA A 1 205 ? 8.264 -14.166 -19.812 1.00 89.88 205 ALA A O 1
ATOM 1647 N N . SER A 1 206 ? 9.555 -14.873 -18.119 1.00 91.19 206 SER A N 1
ATOM 1648 C CA . SER A 1 206 ? 10.363 -15.853 -18.871 1.00 91.19 206 SER A CA 1
ATOM 1649 C C . SER A 1 206 ? 9.552 -16.711 -19.858 1.00 91.19 206 SER A C 1
ATOM 1651 O O . SER A 1 206 ? 9.896 -16.807 -21.034 1.00 91.19 206 SER A O 1
ATOM 1653 N N . ARG A 1 207 ? 8.417 -17.277 -19.418 1.00 91.50 207 ARG A N 1
ATOM 1654 C CA . ARG A 1 207 ? 7.526 -18.067 -20.290 1.00 91.50 207 ARG A CA 1
ATOM 1655 C C . ARG A 1 207 ? 6.874 -17.237 -21.399 1.00 91.50 207 ARG A C 1
ATOM 1657 O O . ARG A 1 207 ? 6.688 -17.735 -22.504 1.00 91.50 207 ARG A O 1
ATOM 1664 N N . ALA A 1 208 ? 6.479 -16.000 -21.097 1.00 92.00 208 ALA A N 1
ATOM 1665 C CA . ALA A 1 208 ? 5.877 -15.099 -22.075 1.00 92.00 208 ALA A CA 1
ATOM 1666 C C . ALA A 1 208 ? 6.920 -14.638 -23.102 1.00 92.00 208 ALA A C 1
ATOM 1668 O O . ALA A 1 208 ? 6.641 -14.686 -24.294 1.00 92.00 208 ALA A O 1
ATOM 1669 N N . ALA A 1 209 ? 8.139 -14.316 -22.651 1.00 93.06 209 ALA A N 1
ATOM 1670 C CA . ALA A 1 209 ? 9.259 -13.946 -23.512 1.00 93.06 209 ALA A CA 1
ATOM 1671 C C . ALA A 1 209 ? 9.545 -15.020 -24.569 1.00 93.06 209 ALA A C 1
ATOM 1673 O O . ALA A 1 209 ? 9.620 -14.711 -25.755 1.00 93.06 209 ALA A O 1
ATOM 1674 N N . VAL A 1 210 ? 9.639 -16.289 -24.158 1.00 93.00 210 VAL A N 1
ATOM 1675 C CA . VAL A 1 210 ? 9.899 -17.397 -25.089 1.00 93.00 210 VAL A CA 1
ATOM 1676 C C . VAL A 1 210 ? 8.757 -17.587 -26.085 1.00 93.00 210 VAL A C 1
ATOM 1678 O O . VAL A 1 210 ? 9.010 -17.742 -27.278 1.00 93.00 210 VAL A O 1
ATOM 1681 N N . ARG A 1 211 ? 7.500 -17.512 -25.629 1.00 94.31 211 ARG A N 1
ATOM 1682 C CA . ARG A 1 211 ? 6.334 -17.593 -26.522 1.00 94.31 211 ARG A CA 1
ATOM 1683 C C . ARG A 1 211 ? 6.302 -16.466 -27.546 1.00 94.31 211 ARG A C 1
ATOM 1685 O O . ARG A 1 211 ? 6.015 -16.709 -28.717 1.00 94.31 211 ARG A O 1
ATOM 1692 N N . ASP A 1 212 ? 6.616 -15.251 -27.116 1.00 94.69 212 ASP A N 1
ATOM 1693 C CA . ASP A 1 212 ? 6.627 -14.083 -27.988 1.00 94.69 212 ASP A CA 1
ATOM 1694 C C . ASP A 1 212 ? 7.759 -14.140 -29.012 1.00 94.69 212 ASP A C 1
ATOM 1696 O O . ASP A 1 212 ? 7.509 -13.890 -30.191 1.00 94.69 212 ASP A O 1
ATOM 1700 N N . ILE A 1 213 ? 8.968 -14.537 -28.601 1.00 94.56 213 ILE A N 1
ATOM 1701 C CA . ILE A 1 213 ? 10.106 -14.718 -29.513 1.00 94.56 213 ILE A CA 1
ATOM 1702 C C . ILE A 1 213 ? 9.825 -15.849 -30.506 1.00 94.56 213 ILE A C 1
ATOM 1704 O O . ILE A 1 213 ? 9.993 -15.647 -31.705 1.00 94.56 213 ILE A O 1
ATOM 1708 N N . GLY A 1 214 ? 9.327 -17.001 -30.048 1.00 94.25 214 GLY A N 1
ATOM 1709 C CA . GLY A 1 214 ? 8.990 -18.121 -30.932 1.00 94.25 214 GLY A CA 1
ATOM 1710 C C . GLY A 1 214 ? 7.946 -17.745 -31.985 1.00 94.25 214 GLY A C 1
ATOM 1711 O O . GLY A 1 214 ? 8.086 -18.104 -33.150 1.00 94.25 214 GLY A O 1
ATOM 1712 N N . ARG A 1 215 ? 6.952 -16.927 -31.615 1.00 93.56 215 ARG A N 1
ATOM 1713 C CA . ARG A 1 215 ? 5.976 -16.368 -32.562 1.00 93.56 215 ARG A CA 1
ATOM 1714 C C . ARG A 1 215 ? 6.618 -15.437 -33.595 1.00 93.56 215 ARG A C 1
ATOM 1716 O O . ARG A 1 215 ? 6.215 -15.469 -34.751 1.00 93.56 215 ARG A O 1
ATOM 1723 N N . VAL A 1 216 ? 7.577 -14.599 -33.194 1.00 94.25 216 VAL A N 1
ATOM 1724 C CA . VAL A 1 216 ? 8.316 -13.713 -34.118 1.00 94.25 216 VAL A CA 1
ATOM 1725 C C . VAL A 1 216 ? 9.189 -14.516 -35.081 1.00 94.25 216 VAL A C 1
ATOM 1727 O O . VAL A 1 216 ? 9.318 -14.132 -36.238 1.00 94.25 216 VAL A O 1
ATOM 1730 N N . LEU A 1 217 ? 9.751 -15.630 -34.611 1.00 94.25 217 LEU A N 1
ATOM 1731 C CA . LEU A 1 217 ? 10.539 -16.571 -35.408 1.00 94.25 217 LEU A CA 1
ATOM 1732 C C . LEU A 1 217 ? 9.677 -17.556 -36.218 1.00 94.25 217 LEU A C 1
ATOM 1734 O O . LEU A 1 217 ? 10.223 -18.447 -36.856 1.00 94.25 217 LEU A O 1
ATOM 1738 N N . GLU A 1 218 ? 8.348 -17.403 -36.192 1.00 94.12 218 GLU A N 1
ATOM 1739 C CA . GLU A 1 218 ? 7.384 -18.245 -36.916 1.00 94.12 218 GLU A CA 1
ATOM 1740 C C . GLU A 1 218 ? 7.456 -19.746 -36.561 1.00 94.12 218 GLU A C 1
ATOM 1742 O O . GLU A 1 218 ? 7.036 -20.605 -37.337 1.00 94.12 218 GLU A O 1
ATOM 1747 N N . VAL A 1 219 ? 7.925 -20.075 -35.352 1.00 94.25 219 VAL A N 1
ATOM 1748 C CA . VAL A 1 219 ? 7.940 -21.450 -34.831 1.00 94.25 219 VAL A CA 1
ATOM 1749 C C . VAL A 1 219 ? 6.505 -21.883 -34.479 1.00 94.25 219 VAL A C 1
ATOM 1751 O O . VAL A 1 219 ? 5.752 -21.092 -33.892 1.00 94.25 219 VAL A O 1
ATOM 1754 N N . PRO A 1 220 ? 6.083 -23.127 -34.793 1.00 95.56 220 PRO A N 1
ATOM 1755 C CA . PRO A 1 220 ? 4.747 -23.615 -34.467 1.00 95.56 220 PRO A CA 1
ATOM 1756 C C . PRO A 1 220 ? 4.401 -23.470 -32.979 1.00 95.56 220 PRO A C 1
ATOM 1758 O O . PRO A 1 220 ? 5.151 -23.884 -32.098 1.00 95.56 220 PRO A O 1
ATOM 1761 N N . TYR A 1 221 ? 3.210 -22.940 -32.680 1.00 92.75 221 TYR A N 1
ATOM 1762 C CA . TYR A 1 221 ? 2.795 -22.639 -31.302 1.00 92.75 221 TYR A CA 1
ATOM 1763 C C . TYR A 1 221 ? 2.904 -23.836 -30.346 1.00 92.75 221 TYR A C 1
ATOM 1765 O O . TYR A 1 221 ? 3.320 -23.666 -29.203 1.00 92.75 221 TYR A O 1
ATOM 1773 N N . GLY A 1 222 ? 2.543 -25.042 -30.800 1.00 94.75 222 GLY A N 1
ATOM 1774 C CA . GLY A 1 222 ? 2.595 -26.244 -29.962 1.00 94.75 222 GLY A CA 1
ATOM 1775 C C . GLY A 1 222 ? 4.012 -26.593 -29.500 1.00 94.75 222 GLY A C 1
ATOM 1776 O O . GLY A 1 222 ? 4.196 -27.034 -28.366 1.00 94.75 222 GLY A O 1
ATOM 1777 N N . GLU A 1 223 ? 5.009 -26.338 -30.343 1.00 92.06 223 GLU A N 1
ATOM 1778 C CA . GLU A 1 223 ? 6.420 -26.559 -30.034 1.00 92.06 223 GLU A CA 1
ATOM 1779 C C . GLU A 1 223 ? 6.923 -25.519 -29.027 1.00 92.06 223 GLU A C 1
ATOM 1781 O O . GLU A 1 223 ? 7.413 -25.872 -27.952 1.00 92.06 223 GLU A O 1
ATOM 1786 N N . VAL A 1 224 ? 6.668 -24.234 -29.301 1.00 94.00 224 VAL A N 1
ATOM 1787 C CA . VAL A 1 224 ? 7.054 -23.127 -28.412 1.00 94.00 224 VAL A CA 1
ATOM 1788 C C . VAL A 1 224 ? 6.379 -23.232 -27.042 1.00 94.00 224 VAL A C 1
ATOM 1790 O O . VAL A 1 224 ? 7.006 -22.973 -26.015 1.00 94.00 224 VAL A O 1
ATOM 1793 N N . ASP A 1 225 ? 5.102 -23.617 -26.987 1.00 94.00 225 ASP A N 1
ATOM 1794 C CA . ASP A 1 225 ? 4.382 -23.782 -25.723 1.00 94.00 225 ASP A CA 1
ATOM 1795 C C . ASP A 1 225 ? 4.891 -24.985 -24.919 1.00 94.00 225 ASP A C 1
ATOM 1797 O O . ASP A 1 225 ? 4.999 -24.895 -23.693 1.00 94.00 225 ASP A O 1
ATOM 1801 N N . SER A 1 226 ? 5.249 -26.081 -25.596 1.00 91.75 226 SER A N 1
ATOM 1802 C CA . SER A 1 226 ? 5.856 -27.250 -24.951 1.00 91.75 226 SER A CA 1
ATOM 1803 C C . SER A 1 226 ? 7.190 -26.884 -24.307 1.00 91.75 226 SER A C 1
ATOM 1805 O O . SER A 1 226 ? 7.398 -27.192 -23.134 1.00 91.75 226 SER A O 1
ATOM 1807 N N . PHE A 1 227 ? 8.040 -26.135 -25.015 1.00 90.00 227 PHE A N 1
ATOM 1808 C CA . PHE A 1 227 ? 9.298 -25.635 -24.464 1.00 90.00 227 PHE A CA 1
ATOM 1809 C C . PHE A 1 227 ? 9.070 -24.630 -23.321 1.00 90.00 227 PHE A C 1
ATOM 1811 O O . PHE A 1 227 ? 9.648 -24.758 -22.243 1.00 90.00 227 PHE A O 1
ATOM 1818 N N . ALA A 1 228 ? 8.165 -23.659 -23.489 1.00 91.75 228 ALA A N 1
ATOM 1819 C CA . ALA A 1 228 ? 7.873 -22.663 -22.455 1.00 91.75 228 ALA A CA 1
ATOM 1820 C C . ALA A 1 228 ? 7.326 -23.286 -21.155 1.00 91.75 228 ALA A C 1
ATOM 1822 O O . ALA A 1 228 ? 7.534 -22.739 -20.072 1.00 91.75 228 ALA A O 1
ATOM 1823 N N . LYS A 1 229 ? 6.632 -24.429 -21.226 1.00 91.62 229 LYS A N 1
ATOM 1824 C CA . LYS A 1 229 ? 6.139 -25.158 -20.044 1.00 91.62 229 LYS A CA 1
ATOM 1825 C C . LYS A 1 229 ? 7.248 -25.814 -19.221 1.00 91.62 229 LYS A C 1
ATOM 1827 O O . LYS A 1 229 ? 7.029 -26.007 -18.026 1.00 91.62 229 LYS A O 1
ATOM 1832 N N . LEU A 1 230 ? 8.411 -26.096 -19.814 1.00 89.19 230 LEU A N 1
ATOM 1833 C CA . LEU A 1 230 ? 9.576 -26.640 -19.104 1.00 89.19 230 LEU A CA 1
ATOM 1834 C C . LEU A 1 230 ? 10.187 -25.626 -18.127 1.00 89.19 230 LEU A C 1
ATOM 1836 O O . LEU A 1 230 ? 10.761 -26.015 -17.119 1.00 89.19 230 LEU A O 1
ATOM 1840 N N . ILE A 1 231 ? 10.033 -24.325 -18.388 1.00 89.62 231 ILE A N 1
ATOM 1841 C CA . ILE A 1 231 ? 10.466 -23.260 -17.474 1.00 89.62 231 ILE A CA 1
ATOM 1842 C C . ILE A 1 231 ? 9.631 -23.351 -16.191 1.00 89.62 231 ILE A C 1
ATOM 1844 O O . ILE A 1 231 ? 8.405 -23.238 -16.296 1.00 89.62 231 ILE A O 1
ATOM 1848 N N . PRO A 1 232 ? 10.217 -23.499 -14.990 1.00 85.88 232 PRO A N 1
ATOM 1849 C CA . PRO A 1 232 ? 9.449 -23.605 -13.753 1.00 85.88 232 PRO A CA 1
ATOM 1850 C C . PRO A 1 232 ? 8.565 -22.378 -13.512 1.00 85.88 232 PRO A C 1
ATOM 1852 O O . PRO A 1 232 ? 8.937 -21.244 -13.817 1.00 85.88 232 PRO A O 1
ATOM 1855 N N . PHE A 1 233 ? 7.378 -22.595 -12.947 1.00 83.12 233 PHE A N 1
ATOM 1856 C CA . PHE A 1 233 ? 6.453 -21.514 -12.613 1.00 83.12 233 PHE A CA 1
ATOM 1857 C C . PHE A 1 233 ? 6.212 -21.455 -11.118 1.00 83.12 233 PHE A C 1
ATOM 1859 O O . PHE A 1 233 ? 5.526 -22.300 -10.548 1.00 83.12 233 PHE A O 1
ATOM 1866 N N . ASN A 1 234 ? 6.764 -20.415 -10.507 1.00 82.31 234 ASN A N 1
ATOM 1867 C CA . ASN A 1 234 ? 6.503 -20.052 -9.132 1.00 82.31 234 ASN A CA 1
ATOM 1868 C C . ASN A 1 234 ? 5.999 -18.599 -9.110 1.00 82.31 234 ASN A C 1
ATOM 1870 O O . ASN A 1 234 ? 6.805 -17.687 -9.292 1.00 82.31 234 ASN A O 1
ATOM 1874 N N . PRO A 1 235 ? 4.687 -18.365 -8.913 1.00 77.50 235 PRO A N 1
ATOM 1875 C CA . PRO A 1 235 ? 4.120 -17.016 -8.849 1.00 77.50 235 PRO A CA 1
ATOM 1876 C C . PRO A 1 235 ? 4.755 -16.136 -7.771 1.00 77.50 235 PRO A C 1
ATOM 1878 O O . PRO A 1 235 ? 4.867 -14.929 -7.956 1.00 77.50 235 PRO A O 1
ATOM 1881 N N . SER A 1 236 ? 5.171 -16.740 -6.655 1.00 79.00 236 SER A N 1
ATOM 1882 C CA . SER A 1 236 ? 5.752 -16.029 -5.514 1.00 79.00 236 SER A CA 1
ATOM 1883 C C . SER A 1 236 ? 7.230 -15.693 -5.716 1.00 79.00 236 SER A C 1
ATOM 1885 O O . SER A 1 236 ? 7.739 -14.790 -5.062 1.00 79.00 236 SER A O 1
ATOM 1887 N N . ASN A 1 237 ? 7.924 -16.426 -6.590 1.00 80.88 237 ASN A N 1
ATOM 1888 C CA . ASN A 1 237 ? 9.324 -16.183 -6.927 1.00 80.88 237 ASN A CA 1
ATOM 1889 C C . ASN A 1 237 ? 9.597 -16.581 -8.390 1.00 80.88 237 ASN A C 1
ATOM 1891 O O . ASN A 1 237 ? 10.063 -17.698 -8.645 1.00 80.88 237 ASN A O 1
ATOM 1895 N N . PRO A 1 238 ? 9.244 -15.722 -9.362 1.00 81.75 238 PRO A N 1
ATOM 1896 C CA . PRO A 1 238 ? 9.411 -16.038 -10.773 1.00 81.75 238 PRO A CA 1
ATOM 1897 C C . PRO A 1 238 ? 10.899 -16.107 -11.129 1.00 81.75 238 PRO A C 1
ATOM 1899 O O . PRO A 1 238 ? 11.632 -15.140 -10.946 1.00 81.75 238 PRO A O 1
ATOM 1902 N N . LEU A 1 239 ? 11.337 -17.244 -11.672 1.00 86.06 239 LEU A N 1
ATOM 1903 C CA . LEU A 1 239 ? 12.727 -17.447 -12.078 1.00 86.06 239 LEU A CA 1
ATOM 1904 C C . LEU A 1 239 ? 13.037 -16.745 -13.404 1.00 86.06 239 LEU A C 1
ATOM 1906 O O . LEU A 1 239 ? 12.239 -16.756 -14.353 1.00 86.06 239 LEU A O 1
ATOM 1910 N N . THR A 1 240 ? 14.246 -16.201 -13.503 1.00 89.44 240 THR A N 1
ATOM 1911 C CA . THR A 1 240 ? 14.814 -15.752 -14.779 1.00 89.44 240 THR A CA 1
ATOM 1912 C C . THR A 1 240 ? 15.097 -16.944 -15.700 1.00 89.44 240 THR A C 1
ATOM 1914 O O . THR A 1 240 ? 15.170 -18.094 -15.257 1.00 89.44 240 THR A O 1
ATOM 1917 N N . LEU A 1 241 ? 15.296 -16.694 -16.999 1.00 89.12 241 LEU A N 1
ATOM 1918 C CA . LEU A 1 241 ? 15.690 -17.748 -17.945 1.00 89.12 241 LEU A CA 1
ATOM 1919 C C . LEU A 1 241 ? 17.018 -18.407 -17.542 1.00 89.12 241 LEU A C 1
ATOM 1921 O O . LEU A 1 241 ? 17.112 -19.630 -17.530 1.00 89.12 241 LEU A O 1
ATOM 1925 N N . ALA A 1 242 ? 18.015 -17.614 -17.137 1.00 89.56 242 ALA A N 1
ATOM 1926 C CA . ALA A 1 242 ? 19.319 -18.127 -16.718 1.00 89.56 242 ALA A CA 1
ATOM 1927 C C . ALA A 1 242 ? 19.227 -19.037 -15.480 1.00 89.56 242 ALA A C 1
ATOM 1929 O O . ALA A 1 242 ? 19.905 -20.062 -15.407 1.00 89.56 242 ALA A O 1
ATOM 1930 N N . GLU A 1 243 ? 18.379 -18.690 -14.511 1.00 89.88 243 GLU A N 1
ATOM 1931 C CA . GLU A 1 243 ? 18.124 -19.535 -13.339 1.00 89.88 243 GLU A CA 1
ATOM 1932 C C . GLU A 1 243 ? 17.345 -20.797 -13.708 1.00 89.88 243 GLU A C 1
ATOM 1934 O O . GLU A 1 243 ? 17.689 -21.876 -13.235 1.00 89.88 243 GLU A O 1
ATOM 1939 N N . SER A 1 244 ? 16.355 -20.674 -14.595 1.00 88.00 244 SER A N 1
ATOM 1940 C CA . SER A 1 244 ? 15.537 -21.800 -15.063 1.00 88.00 244 SER A CA 1
ATOM 1941 C C . SER A 1 244 ? 16.380 -22.862 -15.773 1.00 88.00 244 SER A C 1
ATOM 1943 O O . SER A 1 244 ? 16.186 -24.055 -15.553 1.00 88.00 244 SER A O 1
ATOM 1945 N N . ILE A 1 245 ? 17.361 -22.432 -16.575 1.00 87.56 245 ILE A N 1
ATOM 1946 C CA . ILE A 1 245 ? 18.335 -23.326 -17.217 1.00 87.56 245 ILE A CA 1
ATOM 1947 C C . ILE A 1 245 ? 19.179 -24.037 -16.151 1.00 87.56 245 ILE A C 1
ATOM 1949 O O . ILE A 1 245 ? 19.380 -25.243 -16.216 1.00 87.56 245 ILE A O 1
ATOM 1953 N N . LYS A 1 246 ? 19.651 -23.334 -15.116 1.00 86.56 246 LYS A N 1
ATOM 1954 C CA . LYS A 1 246 ? 20.442 -23.970 -14.047 1.00 86.56 246 LYS A CA 1
ATOM 1955 C C . LYS A 1 246 ? 19.630 -24.981 -13.235 1.00 86.56 246 LYS A C 1
ATOM 1957 O O . LYS A 1 246 ? 20.184 -26.004 -12.832 1.00 86.56 246 LYS A O 1
ATOM 1962 N N . SER A 1 247 ? 18.351 -24.704 -12.982 1.00 84.44 247 SER A N 1
ATOM 1963 C CA . SER A 1 247 ? 17.496 -25.553 -12.148 1.00 84.44 247 SER A CA 1
ATOM 1964 C C . SER A 1 247 ? 17.011 -26.804 -12.875 1.00 84.44 247 SER A C 1
ATOM 1966 O O . SER A 1 247 ? 17.046 -27.889 -12.301 1.00 84.44 247 SER A O 1
ATOM 1968 N N . GLU A 1 248 ? 16.608 -26.689 -14.141 1.00 84.69 248 GLU A N 1
ATOM 1969 C CA . GLU A 1 248 ? 15.993 -27.793 -14.882 1.00 84.69 248 GLU A CA 1
ATOM 197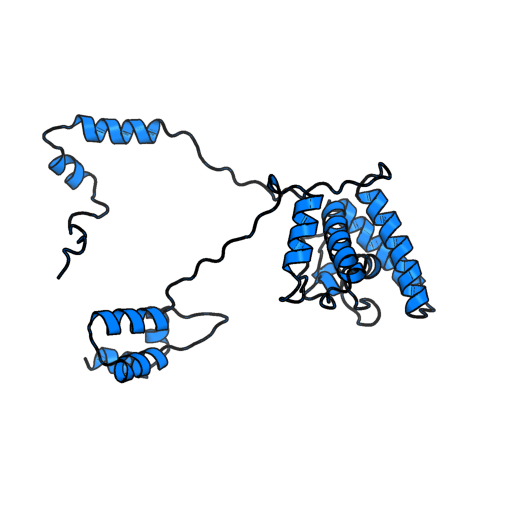0 C C . GLU A 1 248 ? 17.003 -28.510 -15.771 1.00 84.69 248 GLU A C 1
ATOM 1972 O O . GLU A 1 248 ? 17.683 -27.911 -16.604 1.00 84.69 248 GLU A O 1
ATOM 1977 N N . LYS A 1 249 ? 17.123 -29.828 -15.591 1.00 84.75 249 LYS A N 1
ATOM 1978 C CA . LYS A 1 249 ? 18.032 -30.643 -16.405 1.00 84.75 249 LYS A CA 1
ATOM 1979 C C . LYS A 1 249 ? 17.529 -30.780 -17.845 1.00 84.75 249 LYS A C 1
ATOM 1981 O O . LYS A 1 249 ? 18.315 -30.641 -18.766 1.00 84.75 249 LYS A O 1
ATOM 1986 N N . SER A 1 250 ? 16.223 -30.966 -18.033 1.00 83.81 250 SER A N 1
ATOM 1987 C CA . SER A 1 250 ? 15.607 -31.101 -19.360 1.00 83.81 250 SER A CA 1
ATOM 1988 C C . SER A 1 250 ? 15.831 -29.874 -20.248 1.00 83.81 250 SER A C 1
ATOM 1990 O O . SER A 1 250 ? 16.095 -30.031 -21.433 1.00 83.81 250 SER A O 1
ATOM 1992 N N . LEU A 1 251 ? 15.774 -28.662 -19.681 1.00 85.19 251 LEU A N 1
ATOM 1993 C CA . LEU A 1 251 ? 16.080 -27.428 -20.411 1.00 85.19 251 LEU A CA 1
ATOM 1994 C C . LEU A 1 251 ? 17.542 -27.376 -20.862 1.00 85.19 251 LEU A C 1
ATOM 1996 O O . LEU A 1 251 ? 17.803 -26.976 -21.990 1.00 85.19 251 LEU A O 1
ATOM 2000 N N . ARG A 1 252 ? 18.479 -27.787 -20.000 1.00 85.75 252 ARG A N 1
ATOM 2001 C CA . ARG A 1 252 ? 19.904 -27.866 -20.357 1.00 85.75 252 ARG A CA 1
ATOM 2002 C C . ARG A 1 252 ? 20.148 -28.883 -21.450 1.00 85.75 252 ARG A C 1
ATOM 2004 O O . ARG A 1 252 ? 20.751 -28.536 -22.449 1.00 85.75 252 ARG A O 1
ATOM 2011 N N . ASP A 1 253 ? 19.612 -30.087 -21.279 1.00 86.00 253 ASP A N 1
ATOM 2012 C CA . ASP A 1 253 ? 19.809 -31.174 -22.231 1.00 86.00 253 ASP A CA 1
ATOM 2013 C C . ASP A 1 253 ? 19.317 -30.767 -23.635 1.00 86.00 253 ASP A C 1
ATOM 2015 O O . ASP A 1 253 ? 20.010 -31.047 -24.605 1.00 86.00 253 ASP A O 1
ATOM 2019 N N . ILE A 1 254 ? 18.182 -30.055 -23.749 1.00 84.19 254 ILE A N 1
ATOM 2020 C CA . ILE A 1 254 ? 17.666 -29.531 -25.031 1.00 84.19 254 ILE A CA 1
ATOM 2021 C C . ILE A 1 254 ? 18.584 -28.448 -25.614 1.00 84.19 254 ILE A C 1
ATOM 2023 O O . ILE A 1 254 ? 18.901 -28.503 -26.793 1.00 84.19 254 ILE A O 1
ATOM 2027 N N . ILE A 1 255 ? 19.022 -27.480 -24.802 1.00 83.88 255 ILE A N 1
ATOM 2028 C CA . ILE A 1 255 ? 19.908 -26.395 -25.263 1.00 83.88 255 ILE A CA 1
ATOM 2029 C C . ILE A 1 255 ? 21.276 -26.935 -25.699 1.00 83.88 255 ILE A C 1
ATOM 2031 O O . ILE A 1 255 ? 21.863 -26.403 -26.631 1.00 83.88 255 ILE A O 1
ATOM 2035 N N . ASP A 1 256 ? 21.780 -27.972 -25.030 1.00 82.50 256 ASP A N 1
ATOM 2036 C CA . ASP A 1 256 ? 23.080 -28.581 -25.321 1.00 82.50 256 ASP A CA 1
ATOM 2037 C C . ASP A 1 256 ? 23.032 -29.551 -26.523 1.00 82.50 256 ASP A C 1
ATOM 2039 O O . ASP A 1 256 ? 24.088 -29.957 -27.013 1.00 82.50 256 ASP A O 1
ATOM 2043 N N . THR A 1 257 ? 21.837 -29.975 -26.971 1.00 79.81 257 THR A N 1
ATOM 2044 C CA . THR A 1 257 ? 21.661 -30.868 -28.137 1.00 79.81 257 THR A CA 1
ATOM 2045 C C . THR A 1 257 ? 21.289 -30.159 -29.443 1.00 79.81 257 THR A C 1
ATOM 2047 O O . THR A 1 257 ? 21.347 -30.816 -30.485 1.00 79.81 257 THR A O 1
ATOM 2050 N N . ASP A 1 258 ? 20.960 -28.865 -29.395 1.00 58.59 258 ASP A N 1
ATOM 2051 C CA . ASP A 1 258 ? 20.830 -27.963 -30.558 1.00 58.59 258 ASP A CA 1
ATOM 2052 C C . ASP A 1 258 ? 22.193 -27.373 -30.978 1.00 58.59 258 ASP A C 1
ATOM 2054 O O . ASP A 1 258 ? 22.435 -27.241 -32.203 1.00 58.59 258 ASP A O 1
#

pLDDT: mean 90.12, std 6.98, range [47.91, 97.88]

Foldseek 3Di:
DDDDDDDDPPPDDDDPVVVCVVCVVPCVVVVVVVVVVVVPPDDDDDDDDDQDADDDPVPDHLLVVLVVQLVQLLVVVCVVVVPPPCPVLVVQQVVLSVLCVVLVNSRVLVLLLVLQVVCVVVVWDKPQWDDLLLLHSSCCSSVSHVHDNVVVVRHNCRQPPSVDNDDGDTPIDTDPVCVVVSLVVCCVVRHVVVDDDDDDDDDCAQLNVQQVVCVVVVHDNVVSNVLSVQQDDDPVDGDDPVVSCVVGPVNVVVVVVD

Mean predicted aligned error: 8.03 Å

Secondary structure (DSSP, 8-state):
---PPPPPTT-S---HHHHHHHTTT-THHHHHHHHHHHH----PPP-PPPPPP---TT---HHHHHHHHHHHHHHHHHHHTT-S--HHHHHHHHHHHHHHHHTT-HHHHHHHHHHHHHHHHTT--B-S-BGGGGG-HHHHHTTS--S-TTTTT--GGGT--TTS------B--B-TTTHHHHHHHHHHHH-GGG--PPP-PPP--HHHHHHHHHHHTT--HHHHHHHHHHS---TTSPPPHHHHHHH-HHHHHHHHH-

InterPro domains:
  IPR004805 Error-prone DNA polymerase/DNA polymerase III subunit alpha DnaE/PolC [PTHR32294] (5-257)
  IPR011708 Bacterial DNA polymerase III, alpha subunit, NTPase domain [PF07733] (66-257)
  IPR041931 Bacterial DNA polymerase III alpha subunit, thumb domain [G3DSA:1.10.10.1600] (202-258)